Protein AF-A0A3P9QFM9-F1 (afdb_monomer)

Organism: Poecilia reticulata (NCBI:txid8081)

InterPro domains:
  IPR010515 Collagenase NC10/endostatin [PF06482] (41-181)
  IPR016186 C-type lectin-like/link domain superfamily [G3DSA:3.10.100.10] (43-182)
  IPR016187 C-type lectin fold [SSF56436] (40-181)
  IPR045463 Collagen type XV/XVIII, trimerization domain [PF20010] (1-37)

Mean predicted aligned error: 5.93 Å

Secondary structure (DSSP, 8-state):
-HHHHHHHTTSPTT-EEEEGGGTEEEEEETTEEEEE----EE--B-SS---S-SSHHHHHHHHHHHHHHHTT--S----SS--SS--GGGSS-GGGTTTS-EE-TTS-EEESSGGGGGTTPPPPTT---BBTT--BTTT-TT-SS-EEE--B-TTS-B-TTSBHHHHT---TTS-B-EEES--

Radius of gyration: 19.52 Å; Cα contacts (8 Å, |Δi|>4): 332; chains: 1; bounding box: 49×31×55 Å

Foldseek 3Di:
DVVQQVVLQPPDAQDWDADPVVRWIWGAHPPTIDTDDAAAAEDADQPADDFLACQFQVSQQVSQVVLCVVLPHDDRGGDCAAFPPGFSLPPDPPVQFQCHFYAAPVRHGQGRGSQCQLVPHGGDPPDFHHHSVGDGLVPDVSNVAQKDFYCADSNRGHDCQARQNNSNHRDPVGHHDMDGRDD

Structure (mmCIF, N/CA/C/O backbone):
data_AF-A0A3P9QFM9-F1
#
_entry.id   AF-A0A3P9QFM9-F1
#
loop_
_atom_site.group_PDB
_atom_site.id
_atom_site.type_symbol
_atom_site.label_atom_id
_atom_site.label_alt_id
_atom_site.label_comp_id
_atom_site.label_asym_id
_atom_site.label_entity_id
_atom_site.label_seq_id
_atom_site.pdbx_PDB_ins_code
_atom_site.Cartn_x
_atom_site.Cartn_y
_atom_site.Cartn_z
_atom_site.occupancy
_atom_site.B_iso_or_equiv
_at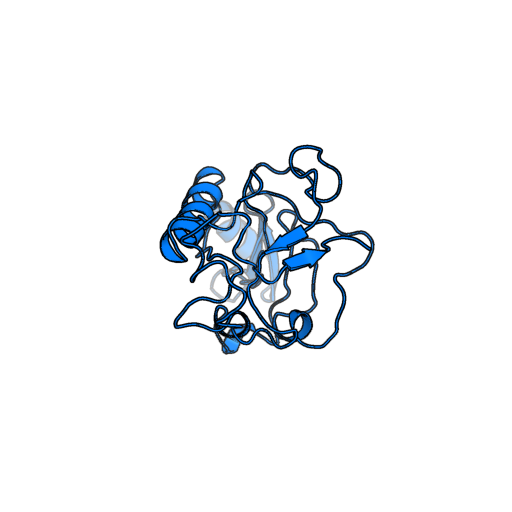om_site.auth_seq_id
_atom_site.auth_comp_id
_atom_site.auth_asym_id
_atom_site.auth_atom_id
_atom_site.pdbx_PDB_model_num
ATOM 1 N N . TYR A 1 1 ? -23.047 10.979 15.931 1.00 68.06 1 TYR A N 1
ATOM 2 C CA . TYR A 1 1 ? -22.342 11.077 17.225 1.00 68.06 1 TYR A CA 1
ATOM 3 C C . TYR A 1 1 ? -23.311 11.314 18.379 1.00 68.06 1 TYR A C 1
ATOM 5 O O . TYR A 1 1 ? -23.381 10.459 19.249 1.00 68.06 1 TYR A O 1
ATOM 13 N N . ASP A 1 2 ? -24.110 12.387 18.385 1.00 74.94 2 ASP A N 1
ATOM 14 C CA . ASP A 1 2 ? -24.962 12.736 19.543 1.00 74.94 2 ASP A CA 1
ATOM 15 C C . ASP A 1 2 ? -25.999 11.665 19.918 1.00 74.94 2 ASP A C 1
ATOM 17 O O . ASP A 1 2 ? -26.170 11.342 21.093 1.00 74.94 2 ASP A O 1
ATOM 21 N N . THR A 1 3 ? -26.626 11.033 18.924 1.00 78.44 3 THR A N 1
ATOM 22 C CA . THR A 1 3 ? -27.549 9.899 19.113 1.00 78.44 3 THR A CA 1
ATOM 23 C C . THR A 1 3 ? -26.860 8.673 19.720 1.00 78.44 3 THR A C 1
ATOM 25 O O . THR A 1 3 ? -27.375 8.069 20.666 1.00 78.44 3 THR A O 1
ATOM 28 N N . MET A 1 4 ? -25.663 8.330 19.237 1.00 79.75 4 MET A N 1
ATOM 29 C CA . MET A 1 4 ? -24.839 7.258 19.802 1.00 79.75 4 MET A CA 1
ATOM 30 C C . MET A 1 4 ? -24.387 7.605 21.226 1.00 79.75 4 MET A C 1
ATOM 32 O O . MET A 1 4 ? -24.527 6.773 22.115 1.00 79.75 4 MET A O 1
ATOM 36 N N . ALA A 1 5 ? -23.914 8.827 21.484 1.00 73.62 5 ALA A N 1
ATOM 37 C CA . ALA A 1 5 ? -23.434 9.245 22.800 1.00 73.62 5 ALA A CA 1
ATOM 38 C C . ALA A 1 5 ? -24.563 9.229 23.844 1.00 73.62 5 ALA A C 1
ATOM 40 O O . ALA A 1 5 ? -24.360 8.770 24.969 1.00 73.62 5 ALA A O 1
ATOM 41 N N . ALA A 1 6 ? -25.771 9.656 23.464 1.00 78.00 6 ALA A N 1
ATOM 42 C CA . ALA A 1 6 ? -26.958 9.576 24.312 1.00 78.00 6 ALA A CA 1
ATOM 43 C C . ALA A 1 6 ? -27.360 8.123 24.623 1.00 78.00 6 ALA A C 1
ATOM 45 O O . ALA A 1 6 ? -27.713 7.808 25.761 1.00 78.00 6 ALA A O 1
ATOM 46 N N . THR A 1 7 ? -27.262 7.227 23.638 1.00 80.38 7 THR A N 1
ATOM 47 C CA . THR A 1 7 ? -27.582 5.799 23.805 1.00 80.38 7 THR A CA 1
ATOM 48 C C . THR A 1 7 ? -26.523 5.080 24.644 1.00 80.38 7 THR A C 1
ATOM 50 O O . THR A 1 7 ? -26.857 4.328 25.559 1.00 80.38 7 THR A O 1
ATOM 53 N N . ALA A 1 8 ? -25.243 5.372 24.409 1.00 81.06 8 ALA A N 1
ATOM 54 C CA . ALA A 1 8 ? -24.110 4.795 25.125 1.00 81.06 8 ALA A CA 1
ATOM 55 C C . ALA A 1 8 ? -24.084 5.184 26.610 1.00 81.06 8 ALA A C 1
ATOM 57 O O . ALA A 1 8 ? -23.646 4.392 27.439 1.00 81.06 8 ALA A O 1
ATOM 58 N N . ARG A 1 9 ? -24.607 6.363 26.987 1.00 81.31 9 ARG A N 1
ATOM 59 C CA . ARG A 1 9 ? -24.736 6.769 28.402 1.00 81.31 9 ARG A CA 1
ATOM 60 C C . ARG A 1 9 ? -25.570 5.800 29.239 1.00 81.31 9 ARG A C 1
ATOM 62 O O . ARG A 1 9 ? -25.320 5.704 30.438 1.00 81.31 9 ARG A O 1
ATOM 69 N N . ARG A 1 10 ? -26.519 5.091 28.613 1.00 86.62 10 ARG A N 1
ATOM 70 C CA . ARG A 1 10 ? -27.366 4.073 29.257 1.00 86.62 10 ARG A CA 1
ATOM 71 C C . ARG A 1 10 ? -26.648 2.738 29.462 1.00 86.62 10 ARG A C 1
ATOM 73 O O . ARG A 1 10 ? -27.165 1.891 30.178 1.00 86.62 10 ARG A O 1
ATOM 80 N N . GLN A 1 11 ? -25.487 2.553 28.837 1.00 90.75 11 GLN A N 1
ATOM 81 C CA . GLN A 1 11 ? -24.670 1.358 28.998 1.00 90.75 11 GLN A CA 1
ATOM 82 C C . GLN A 1 11 ? -23.735 1.504 30.210 1.00 90.75 11 GLN A C 1
ATOM 84 O O . GLN A 1 11 ? -23.281 2.623 30.494 1.00 90.75 11 GLN A O 1
ATOM 89 N N . PRO A 1 12 ? -23.419 0.398 30.911 1.00 93.62 12 PRO A N 1
ATOM 90 C CA . PRO A 1 12 ? -22.407 0.384 31.963 1.00 93.62 12 PRO A CA 1
ATOM 91 C C . PRO A 1 12 ? -21.048 0.903 31.475 1.00 93.62 12 PRO A C 1
ATOM 93 O O . PRO A 1 12 ? -20.679 0.719 30.311 1.00 93.62 12 PRO A O 1
ATOM 96 N N . GLU A 1 13 ? -20.276 1.523 32.369 1.00 94.31 13 GLU A N 1
ATOM 97 C CA . GLU A 1 13 ? -18.868 1.844 32.107 1.00 94.31 13 GLU A CA 1
ATOM 98 C C . GLU A 1 13 ? -18.078 0.581 31.726 1.00 94.31 13 GLU A C 1
ATOM 100 O O . GLU A 1 13 ? -18.300 -0.489 32.285 1.00 94.31 13 GLU A O 1
ATOM 105 N N . GLY A 1 14 ? -17.202 0.695 30.724 1.00 92.31 14 GLY A N 1
ATOM 106 C CA . GLY A 1 14 ? -16.468 -0.422 30.125 1.00 92.31 14 GLY A CA 1
ATOM 107 C C . GLY A 1 14 ? -17.177 -1.104 28.949 1.00 92.31 14 GLY A C 1
ATOM 108 O O . GLY A 1 14 ? -16.548 -1.889 28.245 1.00 92.31 14 GLY A O 1
ATOM 109 N N . SER A 1 15 ? -18.449 -0.788 28.680 1.00 94.50 15 SER A N 1
ATOM 110 C CA . SER A 1 15 ? -19.168 -1.361 27.532 1.00 94.50 15 SER A CA 1
ATOM 111 C C . SER A 1 15 ? -18.546 -0.937 26.201 1.00 94.50 15 SER A C 1
ATOM 113 O O . SER A 1 15 ? -18.219 0.237 26.004 1.00 94.50 15 SER A O 1
ATOM 115 N N . LEU A 1 16 ? -18.442 -1.880 25.265 1.00 92.62 16 LEU A N 1
ATOM 116 C CA . LEU A 1 16 ? -18.067 -1.604 23.881 1.00 92.62 16 LEU A CA 1
ATOM 117 C C . LEU A 1 16 ? -19.306 -1.225 23.065 1.00 92.62 16 LEU A C 1
ATOM 119 O O . LEU A 1 16 ? -20.343 -1.880 23.145 1.00 92.62 16 LEU A O 1
ATOM 123 N N . VAL A 1 17 ? -19.190 -0.159 22.279 1.00 90.56 17 VAL A N 1
ATOM 124 C CA . VAL A 1 17 ? -20.247 0.365 21.411 1.00 90.56 17 VAL A CA 1
ATOM 125 C C . VAL A 1 17 ? -19.696 0.424 19.993 1.00 90.56 17 VAL A C 1
ATOM 127 O O . VAL A 1 17 ? -18.788 1.203 19.718 1.00 90.56 17 VAL A O 1
ATOM 130 N N . TYR A 1 18 ? -20.231 -0.405 19.100 1.00 88.06 18 TYR A N 1
ATOM 131 C CA . TYR A 1 18 ? -19.858 -0.417 17.686 1.00 88.06 18 TYR A CA 1
ATOM 132 C C . TYR A 1 18 ? -20.883 0.362 16.859 1.00 88.06 18 TYR A C 1
ATOM 134 O O . TYR A 1 18 ? -22.086 0.111 16.957 1.00 88.06 18 TYR A O 1
ATOM 142 N N . VAL A 1 19 ? -20.414 1.320 16.061 1.00 86.00 19 VAL A N 1
ATOM 143 C CA . VAL A 1 19 ? -21.244 2.141 15.172 1.00 86.00 19 VAL A CA 1
ATOM 144 C C . VAL A 1 19 ? -21.116 1.599 13.757 1.00 86.00 19 VAL A C 1
ATOM 146 O O . VAL A 1 19 ? -20.142 1.890 13.070 1.00 86.00 19 VAL A O 1
ATOM 149 N N . ILE A 1 20 ? -22.112 0.824 13.323 1.00 78.50 20 ILE A N 1
ATOM 150 C CA . ILE A 1 20 ? -22.091 0.093 12.045 1.00 78.50 20 ILE A CA 1
ATOM 151 C C . ILE A 1 20 ? -21.881 1.041 10.855 1.00 78.50 20 ILE A C 1
ATOM 153 O O . ILE A 1 20 ? -20.984 0.808 10.053 1.00 78.50 20 ILE A O 1
ATOM 157 N N . ASP A 1 21 ? -22.624 2.149 10.788 1.00 78.00 21 ASP A N 1
ATOM 158 C CA . ASP A 1 21 ? -22.576 3.093 9.655 1.00 78.00 21 ASP A CA 1
ATOM 159 C C . ASP A 1 21 ? -21.201 3.748 9.442 1.00 78.00 21 ASP A C 1
ATOM 161 O O . ASP A 1 21 ? -20.894 4.216 8.348 1.00 78.00 21 ASP A O 1
ATOM 165 N N . GLN A 1 22 ? -20.386 3.829 10.497 1.00 74.00 22 GLN A N 1
ATOM 166 C CA . GLN A 1 22 ? -19.057 4.453 10.473 1.00 74.00 22 GLN A CA 1
ATOM 167 C C . GLN A 1 22 ? -17.933 3.437 10.672 1.00 74.00 22 GLN A C 1
ATOM 169 O O . GLN A 1 22 ? -16.764 3.804 10.611 1.00 74.00 22 GLN A O 1
ATOM 174 N N . THR A 1 23 ? -18.272 2.171 10.925 1.00 78.56 23 THR A N 1
ATOM 175 C CA . THR A 1 23 ? -17.341 1.101 11.311 1.00 78.56 23 THR A CA 1
ATOM 176 C C . THR A 1 23 ? -16.442 1.446 12.508 1.00 78.56 23 THR A C 1
ATOM 178 O O . THR A 1 23 ? -15.371 0.873 12.681 1.00 78.56 23 THR A O 1
ATOM 181 N N . ASP A 1 24 ? -16.892 2.359 13.373 1.00 86.06 24 ASP A N 1
ATOM 182 C CA . ASP A 1 24 ? -16.118 2.862 14.507 1.00 86.06 24 ASP A CA 1
ATOM 183 C C . ASP A 1 24 ? -16.462 2.119 15.803 1.00 86.06 24 ASP A C 1
ATOM 185 O O . ASP A 1 24 ? -17.631 1.923 16.153 1.00 86.06 24 ASP A O 1
ATOM 189 N N . LEU A 1 25 ? -15.429 1.745 16.559 1.00 90.25 25 LEU A N 1
ATOM 190 C CA . LEU A 1 25 ? -15.561 1.161 17.890 1.00 90.25 25 LEU A CA 1
ATOM 191 C C . LEU A 1 25 ? -15.350 2.234 18.958 1.00 90.25 25 LEU A C 1
ATOM 193 O O . LEU A 1 25 ? -14.400 3.011 18.904 1.00 90.25 25 LEU A O 1
ATOM 197 N N . TYR A 1 26 ? -16.201 2.239 19.977 1.00 91.38 26 TYR A N 1
ATOM 198 C CA . TYR A 1 26 ? -16.095 3.112 21.137 1.00 91.38 26 TYR A CA 1
ATOM 199 C C . TYR A 1 26 ? -16.126 2.301 22.429 1.00 91.38 26 TYR A C 1
ATOM 201 O O . TYR A 1 26 ? -16.777 1.262 22.514 1.00 91.38 26 TYR A O 1
ATOM 209 N N . VAL A 1 27 ? -15.473 2.816 23.466 1.00 93.94 27 VAL A N 1
ATOM 210 C CA . VAL A 1 27 ? -15.613 2.345 24.844 1.00 93.94 27 VAL A CA 1
ATOM 211 C C . VAL A 1 27 ? -16.384 3.378 25.659 1.00 93.94 27 VAL A C 1
ATOM 213 O O . VAL A 1 27 ? -16.096 4.579 25.618 1.00 93.94 27 VAL A O 1
ATOM 216 N N . ARG A 1 28 ? -17.388 2.918 26.402 1.00 93.81 28 ARG A N 1
ATOM 217 C CA . ARG A 1 28 ? -18.138 3.718 27.371 1.00 93.81 28 ARG A CA 1
ATOM 218 C C . ARG A 1 28 ? -17.246 3.999 28.581 1.00 93.81 28 ARG A C 1
ATOM 220 O O . ARG 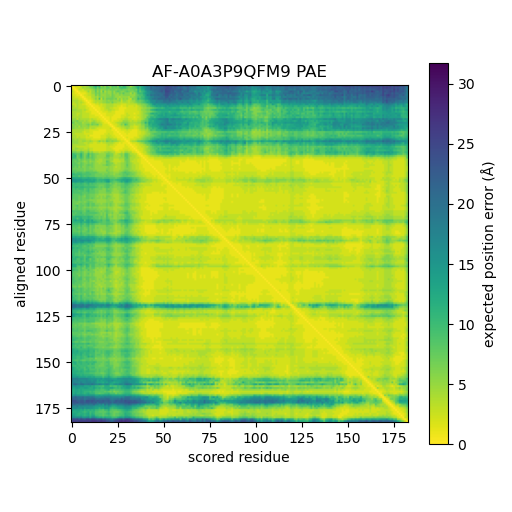A 1 28 ? -16.833 3.079 29.274 1.00 93.81 28 ARG A O 1
ATOM 227 N N . VAL A 1 29 ? -16.968 5.273 28.843 1.00 93.00 29 VAL A N 1
ATOM 228 C CA . VAL A 1 29 ? -16.172 5.764 29.991 1.00 93.00 29 VAL A CA 1
ATOM 229 C C . VAL A 1 29 ? -17.034 6.669 30.851 1.00 93.00 29 VAL A C 1
ATOM 231 O O . VAL A 1 29 ? -17.939 7.260 30.282 1.00 93.00 29 VAL A O 1
ATOM 234 N N . ARG A 1 30 ? -16.765 6.852 32.148 1.00 89.94 30 ARG A N 1
ATOM 235 C CA . ARG A 1 30 ? -17.594 7.630 33.101 1.00 89.94 30 ARG A CA 1
ATOM 236 C C . ARG A 1 30 ? -18.388 8.815 32.518 1.00 89.94 30 ARG A C 1
ATOM 238 O O . ARG A 1 30 ? -19.616 8.831 32.633 1.00 89.94 30 ARG A O 1
ATOM 245 N N . ASP A 1 31 ? -17.733 9.719 31.789 1.00 87.62 31 ASP A N 1
ATOM 246 C CA . ASP A 1 31 ? -18.334 10.970 31.291 1.00 87.62 31 ASP A CA 1
ATOM 247 C C . ASP A 1 31 ? -18.730 10.961 29.799 1.00 87.62 31 ASP A C 1
ATOM 249 O O . ASP A 1 31 ? -19.058 11.998 29.221 1.00 87.62 31 ASP A O 1
ATOM 253 N N . GLY A 1 32 ? -18.742 9.795 29.148 1.00 90.19 32 GLY A N 1
ATOM 254 C CA . GLY A 1 32 ? -19.186 9.674 27.760 1.00 90.19 32 GLY A CA 1
ATOM 255 C C . GLY A 1 32 ? -18.650 8.434 27.063 1.00 90.19 32 GLY A C 1
ATOM 256 O O . GLY A 1 32 ? -18.743 7.323 27.577 1.00 90.19 32 GLY A O 1
ATOM 257 N N . VAL A 1 33 ? -18.100 8.620 25.870 1.00 91.56 33 VAL A N 1
ATOM 258 C CA . VAL A 1 33 ? -17.464 7.552 25.099 1.00 91.56 33 VAL A CA 1
ATOM 259 C C . VAL A 1 33 ? -16.095 8.001 24.609 1.00 91.56 33 VAL A C 1
ATOM 261 O O . VAL A 1 33 ? -15.868 9.190 24.387 1.00 91.56 33 VAL A O 1
ATOM 264 N N . ARG A 1 34 ? -15.180 7.051 24.429 1.00 91.69 34 ARG A N 1
ATOM 265 C CA . ARG A 1 34 ? -13.896 7.267 23.755 1.00 91.69 34 ARG A CA 1
ATOM 266 C C . ARG A 1 34 ? -13.797 6.332 22.567 1.00 91.69 34 ARG A C 1
ATOM 268 O O . ARG A 1 34 ? -14.101 5.153 22.706 1.00 91.69 34 ARG A O 1
ATOM 275 N N . GLN A 1 35 ? -13.385 6.852 21.418 1.00 90.19 35 GLN A N 1
ATOM 276 C CA . GLN A 1 35 ? -13.151 6.023 20.241 1.00 90.19 35 GLN A CA 1
ATOM 277 C C . GLN A 1 35 ? -11.945 5.117 20.494 1.00 90.19 35 GLN A C 1
ATOM 279 O O . GLN A 1 35 ? -10.896 5.573 20.956 1.00 90.19 35 GLN A O 1
ATOM 284 N N . VAL A 1 36 ? -12.108 3.835 20.202 1.00 89.69 36 VAL A N 1
ATOM 285 C CA . VAL A 1 36 ? -11.038 2.846 20.193 1.00 89.69 36 VAL A CA 1
ATOM 286 C C . VAL A 1 36 ? -10.399 2.909 18.811 1.00 89.69 36 VAL A C 1
ATOM 288 O O . VAL A 1 36 ? -10.982 2.462 17.828 1.00 89.69 36 VAL A O 1
ATOM 291 N N . GLN A 1 37 ? -9.209 3.502 18.725 1.00 82.44 37 GLN A N 1
ATOM 292 C CA . GLN A 1 37 ? -8.452 3.518 17.476 1.00 82.44 37 GLN A CA 1
ATOM 293 C C . GLN A 1 37 ? -7.811 2.154 17.237 1.00 82.44 37 GLN A C 1
ATOM 295 O O . GLN A 1 37 ? -6.874 1.768 17.938 1.00 82.44 37 GLN A O 1
ATOM 300 N N . VAL A 1 38 ? -8.285 1.457 16.209 1.00 83.19 38 VAL A N 1
ATOM 301 C CA . VAL A 1 38 ? -7.587 0.307 15.639 1.00 83.19 38 VAL A CA 1
ATOM 302 C C . VAL A 1 38 ? -6.649 0.837 14.563 1.00 83.19 38 VAL A C 1
ATOM 304 O O . VAL A 1 38 ? -7.079 1.499 13.621 1.00 83.19 38 VAL A O 1
ATOM 307 N N . LYS A 1 39 ? -5.348 0.603 14.730 1.00 90.00 39 LYS A N 1
ATOM 308 C CA . LYS A 1 39 ? -4.357 0.951 13.711 1.00 90.00 39 LYS A CA 1
ATOM 309 C C . LYS A 1 39 ? -4.223 -0.215 12.748 1.00 90.00 39 LYS A C 1
ATOM 311 O O . LYS A 1 39 ? -3.998 -1.336 13.192 1.00 90.00 39 LYS A O 1
ATOM 316 N N . LEU A 1 40 ? -4.300 0.083 11.459 1.00 94.25 40 LEU A N 1
ATOM 317 C CA . LEU A 1 40 ? -4.024 -0.831 10.357 1.00 94.25 40 LEU A CA 1
ATOM 318 C C . LEU A 1 40 ? -3.103 -0.109 9.368 1.00 94.25 40 LEU A C 1
ATOM 320 O O . LEU A 1 40 ? -3.123 1.123 9.287 1.00 94.25 40 LEU A O 1
ATOM 324 N N . LEU A 1 41 ? -2.290 -0.863 8.634 1.00 97.44 41 LEU A N 1
ATOM 325 C CA . LEU A 1 41 ? -1.546 -0.354 7.485 1.00 97.44 41 LEU A CA 1
ATOM 326 C C . LEU A 1 41 ? -2.076 -1.038 6.230 1.00 97.44 41 LEU A C 1
ATOM 328 O O . LEU A 1 41 ? -1.902 -2.240 6.052 1.00 97.44 41 LEU A O 1
ATOM 332 N N . HIS A 1 42 ? -2.717 -0.268 5.360 1.00 98.00 42 HIS A N 1
ATOM 333 C CA . HIS A 1 42 ? -3.257 -0.783 4.109 1.00 98.00 42 HIS A CA 1
ATOM 334 C C . HIS A 1 42 ? -2.167 -0.880 3.037 1.00 98.00 42 HIS A C 1
ATOM 336 O O . HIS A 1 42 ? -1.511 0.112 2.718 1.00 98.00 42 HIS A O 1
ATOM 342 N N . LEU A 1 43 ? -2.006 -2.067 2.452 1.00 97.94 43 LEU A N 1
ATOM 343 C CA . LEU A 1 43 ? -1.221 -2.309 1.245 1.00 97.94 43 LEU A CA 1
ATOM 344 C C . LEU A 1 43 ? -2.188 -2.539 0.078 1.00 97.94 43 LEU A C 1
ATOM 346 O O . LEU A 1 43 ? -2.901 -3.540 0.025 1.00 97.94 43 LEU A O 1
ATOM 350 N N . ILE A 1 44 ? -2.235 -1.572 -0.836 1.00 98.44 44 ILE A N 1
ATOM 351 C CA . ILE A 1 44 ? -3.221 -1.486 -1.921 1.00 98.44 44 ILE A CA 1
ATOM 352 C C . ILE A 1 44 ? -2.479 -1.180 -3.220 1.00 98.44 44 ILE A C 1
ATOM 354 O O . ILE A 1 44 ? -1.543 -0.376 -3.235 1.00 98.44 44 ILE A O 1
ATOM 358 N N . ALA A 1 45 ? -2.881 -1.824 -4.314 1.00 98.56 45 ALA A N 1
ATOM 359 C CA . ALA A 1 45 ? -2.284 -1.588 -5.621 1.00 98.56 45 ALA A CA 1
ATOM 360 C C . ALA A 1 45 ? -2.830 -0.313 -6.289 1.00 98.56 45 ALA A C 1
ATOM 362 O O . ALA A 1 45 ? -3.976 0.089 -6.093 1.00 98.56 45 ALA A O 1
ATOM 363 N N . LEU A 1 46 ? -2.019 0.306 -7.148 1.00 98.69 46 LEU A N 1
ATOM 364 C CA . LEU A 1 46 ? -2.525 1.295 -8.104 1.00 98.69 46 LEU A CA 1
ATOM 365 C C . LEU A 1 46 ? -3.460 0.613 -9.106 1.00 98.69 46 LEU A C 1
ATOM 367 O O . LEU A 1 46 ? -3.207 -0.532 -9.441 1.00 98.69 46 LEU A O 1
ATOM 371 N N . ASN A 1 47 ? -4.445 1.328 -9.654 1.00 98.62 47 ASN A N 1
ATOM 372 C CA . ASN A 1 47 ? -5.496 0.829 -10.565 1.00 98.62 47 ASN A CA 1
ATOM 373 C C . ASN A 1 47 ? -5.017 0.373 -11.956 1.00 98.62 47 ASN A C 1
ATOM 375 O O . ASN A 1 47 ? -5.817 -0.038 -12.796 1.00 98.62 47 ASN A O 1
ATOM 379 N N . SER A 1 48 ? -3.723 0.480 -12.258 1.00 97.81 48 SER A N 1
ATOM 380 C CA . SER A 1 48 ? -3.137 -0.019 -13.506 1.00 97.81 48 SER A CA 1
ATOM 381 C C . SER A 1 48 ? -1.654 -0.337 -13.308 1.00 97.81 48 SER A C 1
ATOM 383 O O . SER A 1 48 ? -0.989 0.361 -12.528 1.00 97.81 48 SER A O 1
ATOM 385 N N . PRO A 1 49 ? -1.100 -1.334 -14.025 1.00 96.38 49 PRO A N 1
ATOM 386 C CA . PRO A 1 49 ? 0.320 -1.656 -13.952 1.00 96.38 49 PRO A CA 1
ATOM 387 C C . PRO A 1 49 ? 1.183 -0.465 -14.381 1.00 96.38 49 PRO A C 1
ATOM 389 O O . PRO A 1 49 ? 0.842 0.276 -15.306 1.00 96.38 49 PRO A O 1
ATOM 392 N N . GLN A 1 50 ? 2.322 -0.294 -13.713 1.00 95.06 50 GLN A N 1
ATOM 393 C CA . GLN A 1 50 ? 3.278 0.770 -14.008 1.00 95.06 50 GLN A CA 1
ATOM 394 C C . GLN A 1 50 ? 4.563 0.197 -14.606 1.00 95.06 50 GLN A C 1
ATOM 396 O O . GLN A 1 50 ? 5.066 -0.849 -14.191 1.00 95.06 50 GLN A O 1
ATOM 401 N N . LYS A 1 51 ? 5.121 0.921 -15.578 1.00 92.38 51 LYS A N 1
ATOM 402 C CA . LYS A 1 51 ? 6.510 0.728 -16.019 1.00 92.38 51 LYS A CA 1
ATOM 403 C C . LYS A 1 51 ? 7.457 1.413 -15.028 1.00 92.38 51 LYS A C 1
ATOM 405 O O . LYS A 1 51 ? 7.013 2.196 -14.198 1.00 92.38 51 LYS A O 1
ATOM 410 N N . GLY A 1 52 ? 8.766 1.211 -15.183 1.00 89.69 52 GLY A N 1
ATOM 411 C CA . GLY A 1 52 ? 9.772 1.878 -14.345 1.00 89.69 52 GLY A CA 1
ATOM 412 C C . GLY A 1 52 ? 9.712 3.414 -14.366 1.00 89.69 52 GLY A C 1
ATOM 413 O O . GLY A 1 52 ? 10.047 4.046 -13.374 1.00 89.69 52 GLY A O 1
ATOM 414 N N . GLY A 1 53 ? 9.232 4.028 -15.455 1.00 93.31 53 GLY A N 1
ATOM 415 C CA . GLY A 1 53 ? 9.182 5.484 -15.646 1.00 93.31 53 GLY A CA 1
ATOM 416 C C . GLY A 1 53 ? 8.014 6.183 -14.944 1.00 93.31 53 GLY A C 1
ATOM 417 O O . GLY A 1 53 ? 7.205 6.838 -15.597 1.00 93.31 53 GLY A O 1
ATOM 418 N N . MET A 1 54 ? 7.936 6.086 -13.619 1.00 95.44 54 MET A N 1
ATOM 419 C CA . MET A 1 54 ? 6.865 6.659 -12.787 1.00 95.44 54 MET A CA 1
ATOM 420 C C . MET A 1 54 ? 7.062 8.151 -12.462 1.00 95.44 54 MET A C 1
ATOM 422 O O . MET A 1 54 ? 6.490 8.658 -11.503 1.00 95.44 54 MET A O 1
ATOM 426 N N . ARG A 1 55 ? 7.866 8.880 -13.254 1.00 95.75 55 ARG A N 1
ATOM 427 C CA . ARG A 1 55 ? 8.297 10.272 -12.981 1.00 95.75 55 ARG A CA 1
ATOM 428 C C . ARG A 1 55 ? 9.036 10.413 -11.640 1.00 95.75 55 ARG A C 1
ATOM 430 O O . ARG A 1 55 ? 8.962 11.446 -10.974 1.00 95.75 55 ARG A O 1
ATOM 437 N N . GLY A 1 56 ? 9.790 9.380 -11.272 1.00 95.31 56 GLY A N 1
ATOM 438 C CA . GLY A 1 56 ? 10.489 9.273 -9.997 1.00 95.31 56 GLY A CA 1
ATOM 439 C C . GLY A 1 56 ? 9.565 8.936 -8.825 1.00 95.31 56 GLY A C 1
ATOM 440 O O . GLY A 1 56 ? 8.349 8.842 -8.978 1.00 95.31 56 GLY A O 1
ATOM 441 N N . ILE A 1 57 ? 10.147 8.798 -7.628 1.00 96.19 57 ILE A N 1
ATOM 442 C CA . ILE A 1 57 ? 9.385 8.436 -6.419 1.00 96.19 57 ILE A CA 1
ATOM 443 C C . ILE A 1 57 ? 8.234 9.409 -6.125 1.00 96.19 57 ILE A C 1
ATOM 445 O O . ILE A 1 57 ? 7.149 8.975 -5.765 1.00 96.19 57 ILE A O 1
ATOM 449 N N . SER A 1 58 ? 8.415 10.710 -6.375 1.00 96.94 58 SER A N 1
ATOM 450 C CA . SER A 1 58 ? 7.360 11.711 -6.173 1.00 96.94 58 SER A CA 1
ATOM 451 C C . SER A 1 58 ? 6.162 11.515 -7.106 1.00 96.94 58 SER A C 1
ATOM 453 O O . SER A 1 58 ? 5.034 11.802 -6.715 1.00 96.94 58 SER A O 1
ATOM 455 N N . GLY A 1 59 ? 6.385 11.032 -8.332 1.00 97.88 59 GLY A N 1
ATOM 456 C CA . GLY A 1 59 ? 5.297 10.705 -9.250 1.00 97.88 59 GLY A CA 1
ATOM 457 C C . GLY A 1 59 ? 4.551 9.442 -8.822 1.00 97.88 59 GLY A C 1
ATOM 458 O O . GLY A 1 59 ? 3.322 9.432 -8.847 1.00 97.88 59 GLY A O 1
ATOM 459 N N . ALA A 1 60 ? 5.274 8.424 -8.347 1.00 97.75 60 ALA A N 1
ATOM 460 C CA . ALA A 1 60 ? 4.673 7.222 -7.772 1.00 97.75 60 ALA A CA 1
ATOM 461 C C . ALA A 1 60 ? 3.847 7.538 -6.506 1.00 97.75 60 ALA A C 1
ATOM 463 O O . ALA A 1 60 ? 2.688 7.136 -6.419 1.00 97.75 60 ALA A O 1
ATOM 464 N N . ASP A 1 61 ? 4.392 8.333 -5.578 1.00 98.12 61 ASP A N 1
ATOM 465 C CA . ASP A 1 61 ? 3.685 8.799 -4.375 1.00 98.12 61 ASP A CA 1
ATOM 466 C C . ASP A 1 61 ? 2.417 9.591 -4.736 1.00 98.12 61 ASP A C 1
ATOM 468 O O . ASP A 1 61 ? 1.365 9.406 -4.124 1.00 98.12 61 ASP A O 1
ATOM 472 N N . PHE A 1 62 ? 2.478 10.439 -5.769 1.00 98.12 62 PHE A N 1
ATOM 473 C CA . PHE A 1 62 ? 1.313 11.190 -6.241 1.00 98.12 62 PHE A CA 1
ATOM 474 C C . PHE A 1 62 ? 0.208 10.282 -6.806 1.00 98.12 62 PHE A C 1
ATOM 476 O O . PHE A 1 62 ? -0.977 10.539 -6.575 1.00 98.12 62 PHE A O 1
ATOM 483 N N . LEU A 1 63 ? 0.563 9.205 -7.517 1.00 98.44 63 LEU A N 1
ATOM 484 C CA . LEU A 1 63 ? -0.412 8.210 -7.977 1.00 98.44 63 LEU A CA 1
ATOM 485 C C . LEU A 1 63 ? -1.108 7.530 -6.790 1.00 98.44 63 LEU A C 1
ATOM 487 O O . LEU A 1 63 ? -2.333 7.428 -6.790 1.00 98.44 63 LEU A O 1
ATOM 491 N N . CYS A 1 64 ? -0.355 7.136 -5.757 1.00 98.44 64 CYS A N 1
ATOM 492 C CA . CYS A 1 64 ? -0.918 6.549 -4.539 1.00 98.44 64 CYS A CA 1
ATOM 493 C C . CYS A 1 64 ? -1.866 7.522 -3.825 1.00 98.44 64 CYS A C 1
ATOM 495 O O . CYS A 1 64 ? -2.994 7.159 -3.499 1.00 98.44 64 CYS A O 1
ATOM 497 N N . PHE A 1 65 ? -1.431 8.769 -3.628 1.00 98.19 65 PHE A N 1
ATOM 498 C CA . PHE A 1 65 ? -2.235 9.812 -2.992 1.00 98.19 65 PHE A CA 1
ATOM 499 C C . PHE A 1 65 ? -3.542 10.079 -3.752 1.00 98.19 65 PHE A C 1
ATOM 501 O O . PHE A 1 65 ? -4.621 10.056 -3.161 1.00 98.19 65 PHE A O 1
ATOM 508 N N . SER A 1 66 ? -3.452 10.311 -5.064 1.00 98.25 66 SER A N 1
ATOM 509 C CA . SER A 1 66 ? -4.611 10.674 -5.887 1.00 98.25 66 SER A CA 1
ATOM 510 C C . SER A 1 66 ? -5.660 9.561 -5.957 1.00 98.25 66 SER A C 1
ATOM 512 O O . SER A 1 66 ? -6.852 9.846 -5.852 1.00 98.25 66 SER A O 1
ATOM 514 N N . GLN A 1 67 ? -5.243 8.297 -6.082 1.00 98.69 67 GLN A N 1
ATOM 515 C CA . GLN A 1 67 ? -6.175 7.165 -6.148 1.00 98.69 67 GLN A CA 1
ATOM 516 C C . GLN A 1 67 ? -6.812 6.847 -4.793 1.00 98.69 67 GLN A C 1
ATOM 518 O O . GLN A 1 67 ? -8.019 6.615 -4.739 1.00 98.69 67 GLN A O 1
ATOM 523 N N . ALA A 1 68 ? -6.051 6.933 -3.697 1.00 98.38 68 ALA A N 1
ATOM 524 C CA . ALA A 1 68 ? -6.604 6.820 -2.349 1.00 98.38 68 ALA A CA 1
ATOM 525 C C . ALA A 1 68 ? -7.660 7.905 -2.078 1.00 98.38 68 ALA A C 1
ATOM 527 O O . ALA A 1 68 ? -8.749 7.617 -1.578 1.00 98.38 68 ALA A O 1
ATOM 528 N N . GLN A 1 69 ? -7.366 9.154 -2.459 1.00 97.56 69 GLN A N 1
ATOM 529 C CA . GLN A 1 69 ? -8.289 10.274 -2.289 1.00 97.56 69 GLN A CA 1
ATOM 530 C C . GLN A 1 69 ? -9.572 10.095 -3.114 1.00 97.56 69 GLN A C 1
ATOM 532 O O . GLN A 1 69 ? -10.654 10.419 -2.625 1.00 97.56 69 GLN A O 1
ATOM 537 N N . ALA A 1 70 ? -9.470 9.560 -4.335 1.00 98.00 70 ALA A N 1
ATOM 538 C CA . ALA A 1 70 ? -10.614 9.347 -5.223 1.00 98.00 70 ALA A CA 1
ATOM 539 C C . ALA A 1 70 ? -11.669 8.391 -4.642 1.00 98.00 70 ALA A C 1
ATOM 541 O O . ALA A 1 70 ? -12.849 8.529 -4.956 1.00 98.00 70 ALA A O 1
ATOM 542 N N . ILE A 1 71 ? -11.260 7.465 -3.770 1.00 96.94 71 ILE A N 1
ATOM 543 C CA . ILE A 1 71 ? -12.166 6.540 -3.074 1.00 96.94 71 ILE A CA 1
ATOM 544 C C . ILE A 1 71 ? -12.434 6.942 -1.614 1.00 96.94 71 ILE A C 1
ATOM 546 O O . ILE A 1 71 ? -13.014 6.178 -0.848 1.00 96.94 71 ILE A O 1
ATOM 550 N N . GLY A 1 72 ? -12.008 8.143 -1.209 1.00 95.69 72 GLY A N 1
ATOM 551 C CA . GLY A 1 72 ? -12.256 8.681 0.128 1.00 95.69 72 GLY A CA 1
ATOM 552 C C . GLY A 1 72 ? -11.440 8.030 1.248 1.00 95.69 72 GLY A C 1
ATOM 553 O O . GLY A 1 72 ? -11.781 8.210 2.421 1.00 95.69 72 GLY A O 1
ATOM 554 N N . MET A 1 73 ? -10.366 7.300 0.927 1.00 94.19 73 MET A N 1
ATOM 555 C CA . MET A 1 73 ? -9.487 6.748 1.955 1.00 94.19 73 MET A CA 1
ATOM 556 C C . MET A 1 73 ? -8.782 7.863 2.725 1.00 94.19 73 MET A C 1
ATOM 558 O O . MET A 1 73 ? -8.290 8.844 2.165 1.00 94.19 73 MET A O 1
ATOM 562 N N . LYS A 1 74 ? -8.725 7.688 4.044 1.00 89.38 74 LYS A N 1
ATOM 563 C CA . LYS A 1 74 ? -8.061 8.609 4.966 1.00 89.38 74 LYS A CA 1
ATOM 564 C C . LYS A 1 74 ? -6.656 8.096 5.275 1.00 89.38 74 LYS A C 1
ATOM 566 O O . LYS A 1 74 ? -6.443 6.893 5.371 1.00 89.38 74 LYS A O 1
ATOM 571 N N . GLY A 1 75 ? -5.719 9.014 5.493 1.00 89.12 75 GLY A N 1
ATOM 572 C CA . GLY A 1 75 ? -4.327 8.697 5.818 1.00 89.12 75 GLY A CA 1
ATOM 573 C C . GLY A 1 75 ? -3.353 9.099 4.713 1.00 89.12 75 GLY A C 1
ATOM 574 O O . GLY A 1 75 ? -3.723 9.772 3.752 1.00 89.12 75 GLY A O 1
ATOM 575 N N . THR A 1 76 ? -2.093 8.704 4.878 1.00 94.56 76 THR A N 1
ATOM 576 C CA . THR A 1 76 ? -1.010 9.029 3.944 1.00 94.56 76 THR A CA 1
ATOM 577 C C . THR A 1 76 ? -0.601 7.773 3.193 1.00 94.56 76 THR A C 1
ATOM 579 O O . THR A 1 76 ? -0.018 6.866 3.784 1.00 94.56 76 THR A O 1
ATOM 582 N N . PHE A 1 77 ? -0.870 7.740 1.890 1.00 97.81 77 PHE A N 1
ATOM 583 C CA . PHE A 1 77 ? -0.433 6.663 1.008 1.00 97.81 77 PHE A CA 1
ATOM 584 C C . PHE A 1 77 ? 0.863 7.058 0.304 1.00 97.81 77 PHE A C 1
ATOM 586 O O . PHE A 1 77 ? 0.957 8.141 -0.273 1.00 97.81 77 PHE A O 1
ATOM 593 N N . ARG A 1 78 ? 1.858 6.173 0.373 1.00 97.69 78 ARG A N 1
ATOM 594 C CA . ARG A 1 78 ? 3.164 6.305 -0.283 1.00 97.69 78 ARG A CA 1
ATOM 595 C C . ARG A 1 78 ? 3.431 5.063 -1.122 1.00 97.69 78 ARG A C 1
ATOM 597 O O . ARG A 1 78 ? 2.910 3.990 -0.815 1.00 97.69 78 ARG A O 1
ATOM 604 N N . ALA A 1 79 ? 4.240 5.204 -2.161 1.00 98.12 79 ALA A N 1
ATOM 605 C CA . ALA A 1 79 ? 4.628 4.100 -3.016 1.00 98.12 79 ALA A CA 1
ATOM 606 C C . ALA A 1 79 ? 5.459 3.073 -2.234 1.00 98.12 79 ALA A C 1
ATOM 608 O O . ALA A 1 79 ? 6.386 3.423 -1.504 1.00 98.12 79 ALA A O 1
ATOM 609 N N . PHE A 1 80 ? 5.155 1.788 -2.424 1.00 97.81 80 PHE A N 1
ATOM 610 C CA . PHE A 1 80 ? 5.918 0.675 -1.858 1.00 97.81 80 PHE A CA 1
ATOM 611 C C . PHE A 1 80 ? 7.196 0.432 -2.684 1.00 97.81 80 PHE A C 1
ATOM 613 O O . PHE A 1 80 ? 7.340 -0.576 -3.365 1.00 97.81 80 PHE A O 1
ATOM 620 N N . LEU A 1 81 ? 8.102 1.410 -2.699 1.00 97.56 81 LEU A N 1
ATOM 621 C CA . LEU A 1 81 ? 9.325 1.391 -3.501 1.00 97.56 81 LEU A CA 1
ATOM 622 C C . LEU A 1 81 ? 10.491 1.977 -2.702 1.00 97.56 81 LEU A C 1
ATOM 624 O O . LEU A 1 81 ? 10.351 3.019 -2.064 1.00 97.56 81 LEU A O 1
ATOM 628 N N . SER A 1 82 ? 11.674 1.376 -2.806 1.00 96.88 82 SER A N 1
ATOM 629 C CA . SER A 1 82 ? 12.908 2.074 -2.434 1.00 96.88 82 SER A CA 1
ATOM 630 C C . SER A 1 82 ? 13.127 3.287 -3.342 1.00 96.88 82 SER A C 1
ATOM 632 O O . SER A 1 82 ? 12.749 3.285 -4.512 1.00 96.88 82 SER A O 1
ATOM 634 N N . SER A 1 83 ? 13.794 4.322 -2.839 1.00 90.94 83 SER A N 1
ATOM 635 C CA . SER A 1 83 ? 14.163 5.504 -3.624 1.00 90.94 83 SER A CA 1
ATOM 636 C C . SER A 1 83 ? 15.656 5.814 -3.502 1.00 90.94 83 SER A C 1
ATOM 638 O O . SER A 1 83 ? 16.408 5.109 -2.831 1.00 90.94 83 SER A O 1
ATOM 640 N N . LYS A 1 84 ? 16.112 6.900 -4.138 1.00 88.62 84 LYS A N 1
ATOM 641 C CA . LYS A 1 84 ? 17.511 7.347 -4.045 1.00 88.62 84 LYS A CA 1
ATOM 642 C C . LYS A 1 84 ? 17.958 7.615 -2.599 1.00 88.62 84 LYS A C 1
ATOM 644 O O . LYS A 1 84 ? 19.134 7.432 -2.293 1.00 88.62 84 LYS A O 1
ATOM 649 N N . LEU A 1 85 ? 17.046 8.077 -1.741 1.00 90.12 85 LEU A N 1
ATOM 650 C CA . LEU A 1 85 ? 17.356 8.562 -0.389 1.00 90.12 85 LEU A CA 1
ATOM 651 C C . LEU A 1 85 ? 16.688 7.755 0.729 1.00 90.12 85 LEU A C 1
ATOM 653 O O . LEU A 1 85 ? 16.979 8.002 1.894 1.00 90.12 85 LEU A O 1
ATOM 657 N N . GLU A 1 86 ? 15.801 6.819 0.398 1.00 93.56 86 GLU A N 1
ATOM 658 C CA . GLU A 1 86 ? 14.984 6.110 1.381 1.00 93.56 86 GLU A CA 1
ATOM 659 C C . GLU A 1 86 ? 14.939 4.619 1.051 1.00 93.56 86 GLU A C 1
ATOM 661 O O . GLU A 1 86 ? 14.687 4.227 -0.091 1.00 93.56 86 GLU A O 1
ATOM 666 N N . ASP A 1 87 ? 15.195 3.797 2.064 1.00 96.81 87 ASP A N 1
ATOM 667 C CA . ASP A 1 87 ? 15.032 2.351 1.986 1.00 96.81 87 ASP A CA 1
ATOM 668 C C . ASP A 1 87 ? 13.555 1.998 2.159 1.00 96.81 87 ASP A C 1
ATOM 670 O O . ASP A 1 87 ? 12.870 2.576 3.008 1.00 96.81 87 ASP A O 1
ATOM 674 N N . LEU A 1 88 ? 13.071 1.018 1.398 1.00 97.06 88 LEU A N 1
ATOM 675 C CA . LEU A 1 88 ? 11.688 0.559 1.471 1.00 97.06 88 LEU A CA 1
ATOM 676 C C . LEU A 1 88 ? 11.282 0.196 2.903 1.00 97.06 88 LEU A C 1
ATOM 678 O O . LEU A 1 88 ? 10.247 0.655 3.374 1.00 97.06 88 LEU A O 1
ATOM 682 N N . ASN A 1 89 ? 12.125 -0.529 3.646 1.00 96.50 89 ASN A N 1
ATOM 683 C CA . ASN A 1 89 ? 11.824 -0.919 5.031 1.00 96.50 89 ASN A CA 1
ATOM 684 C C . ASN A 1 89 ? 11.656 0.272 6.000 1.00 96.50 89 ASN A C 1
ATOM 686 O O . ASN A 1 89 ? 11.152 0.092 7.114 1.00 96.50 89 ASN A O 1
ATOM 690 N N . SER A 1 90 ? 12.052 1.480 5.588 1.00 96.50 90 SER A N 1
ATOM 691 C CA . SER A 1 90 ? 12.046 2.682 6.415 1.00 96.50 90 SER A CA 1
ATOM 692 C C . SER A 1 90 ? 10.827 3.589 6.213 1.00 96.50 90 SER A C 1
ATOM 694 O O . SER A 1 90 ? 10.587 4.433 7.076 1.00 96.50 90 SER A O 1
ATOM 696 N N . ILE A 1 91 ? 10.019 3.354 5.166 1.00 96.25 91 ILE A N 1
ATOM 697 C CA . ILE A 1 91 ? 8.852 4.183 4.792 1.00 96.25 91 ILE A CA 1
ATOM 698 C C . ILE A 1 91 ? 7.823 4.276 5.927 1.00 96.25 91 ILE A C 1
ATOM 700 O O . ILE A 1 91 ? 7.253 5.339 6.179 1.00 96.25 91 ILE A O 1
ATOM 704 N N . VAL A 1 92 ? 7.580 3.164 6.626 1.00 96.44 92 VAL A N 1
ATOM 705 C CA . VAL A 1 92 ? 6.680 3.123 7.785 1.00 96.44 92 VAL A CA 1
ATOM 706 C C . VAL A 1 92 ? 7.416 3.612 9.030 1.00 96.44 92 VAL A C 1
ATOM 708 O O . VAL A 1 92 ? 8.528 3.165 9.322 1.00 96.44 92 VAL A O 1
ATOM 711 N N . TYR A 1 93 ? 6.785 4.489 9.814 1.00 95.19 93 TYR A N 1
ATOM 712 C CA . TYR A 1 93 ? 7.322 4.945 11.101 1.00 95.19 93 TYR A CA 1
ATOM 713 C C . TYR A 1 93 ? 7.630 3.772 12.037 1.00 95.19 93 TYR A C 1
ATOM 715 O O . TYR A 1 93 ? 6.816 2.862 12.185 1.00 95.19 93 TYR A O 1
ATOM 723 N N . SER A 1 94 ? 8.782 3.820 12.713 1.00 95.81 94 SER A N 1
ATOM 724 C CA . SER A 1 94 ? 9.286 2.728 13.563 1.00 95.81 94 SER A CA 1
ATOM 725 C C . SER A 1 94 ? 8.272 2.228 14.596 1.00 95.81 94 SER A C 1
ATOM 727 O O . SER A 1 94 ? 8.127 1.021 14.766 1.00 95.81 94 SER A O 1
ATOM 729 N N . SER A 1 95 ? 7.507 3.130 15.215 1.00 95.25 95 SER A N 1
ATOM 730 C CA . SER A 1 95 ? 6.486 2.806 16.222 1.00 95.25 95 SER A CA 1
ATOM 731 C C . SER A 1 95 ? 5.331 1.940 15.708 1.00 95.25 95 SER A C 1
ATOM 733 O O . SER A 1 95 ? 4.643 1.311 16.509 1.00 95.25 95 SER A O 1
ATOM 735 N N . ASN A 1 96 ? 5.119 1.883 14.391 1.00 95.12 96 ASN A N 1
ATOM 736 C CA . ASN A 1 96 ? 4.060 1.089 13.775 1.00 95.12 96 ASN A CA 1
ATOM 737 C C . ASN A 1 96 ? 4.577 -0.230 13.171 1.00 95.12 96 ASN A C 1
ATOM 739 O O . ASN A 1 96 ? 3.781 -0.993 12.638 1.00 95.12 96 ASN A O 1
ATOM 743 N N . ARG A 1 97 ? 5.884 -0.530 13.224 1.00 96.38 97 ARG A N 1
ATOM 744 C CA . ARG A 1 97 ? 6.447 -1.659 12.459 1.00 96.38 97 ARG A CA 1
ATOM 745 C C . ARG A 1 97 ? 6.215 -3.042 13.066 1.00 96.38 97 ARG A C 1
ATOM 747 O O . ARG A 1 97 ? 6.204 -4.019 12.325 1.00 96.38 97 ARG A O 1
ATOM 754 N N . GLU A 1 98 ? 6.054 -3.130 14.384 1.00 95.50 98 GLU A N 1
ATOM 755 C CA . GLU A 1 98 ? 5.952 -4.413 15.104 1.00 95.50 98 GLU A CA 1
ATOM 756 C C . GLU A 1 98 ? 4.517 -4.785 15.488 1.00 95.50 98 GLU A C 1
ATOM 758 O O . GLU A 1 98 ? 4.177 -5.964 15.522 1.00 95.50 98 GLU A O 1
ATOM 763 N N . ASN A 1 99 ? 3.674 -3.783 15.752 1.00 93.44 99 ASN A N 1
ATOM 764 C CA . ASN A 1 99 ? 2.379 -3.971 16.415 1.00 93.44 99 ASN A CA 1
ATOM 765 C C . ASN A 1 99 ? 1.174 -3.580 15.546 1.00 93.44 99 ASN A C 1
ATOM 767 O O . ASN A 1 99 ? 0.059 -3.505 16.056 1.00 93.44 99 ASN A O 1
ATOM 771 N N . VAL A 1 100 ? 1.388 -3.275 14.263 1.00 96.62 100 VAL A N 1
ATOM 772 C CA . VAL A 1 100 ? 0.316 -2.883 13.341 1.00 96.62 100 VAL A CA 1
ATOM 773 C C . VAL A 1 100 ? 0.272 -3.873 12.179 1.00 96.62 100 VAL A C 1
ATOM 775 O O . VAL A 1 100 ? 1.283 -3.999 11.483 1.00 96.62 100 VAL A O 1
ATOM 778 N N . PRO A 1 101 ? -0.859 -4.567 11.960 1.00 97.12 101 PRO A N 1
ATOM 779 C CA . PRO A 1 101 ? -0.982 -5.523 10.872 1.00 97.12 101 PRO A CA 1
ATOM 780 C C . PRO A 1 101 ? -1.051 -4.823 9.518 1.00 97.12 101 PRO A C 1
ATOM 782 O O . PRO A 1 101 ? -1.530 -3.689 9.399 1.00 97.12 101 PRO A O 1
ATOM 785 N N . ILE A 1 102 ? -0.580 -5.535 8.496 1.00 97.81 102 ILE A N 1
ATOM 786 C CA . ILE A 1 102 ? -0.658 -5.101 7.105 1.00 97.81 102 ILE A CA 1
ATOM 787 C C . ILE A 1 102 ? -1.875 -5.770 6.482 1.00 97.81 102 ILE A C 1
ATOM 789 O O . ILE A 1 102 ? -1.951 -6.999 6.463 1.00 97.81 102 ILE A O 1
ATOM 793 N N . VAL A 1 103 ? -2.818 -4.977 5.988 1.00 97.88 103 VAL A N 1
ATOM 794 C CA . VAL A 1 103 ? -4.100 -5.451 5.452 1.00 97.88 103 VAL A CA 1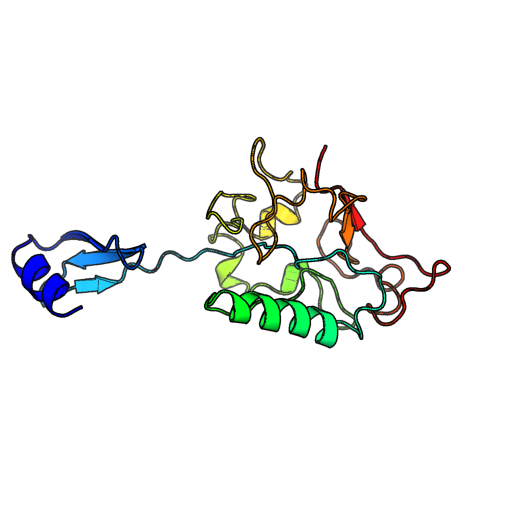
ATOM 795 C C . VAL A 1 103 ? -4.291 -5.018 4.001 1.00 97.88 103 VAL A C 1
ATOM 797 O O . VAL A 1 103 ? -3.667 -4.057 3.552 1.00 97.88 103 VAL A O 1
ATOM 800 N N . ASN A 1 104 ? -5.145 -5.714 3.259 1.00 98.00 104 ASN A N 1
ATOM 801 C CA . ASN A 1 104 ? -5.571 -5.285 1.925 1.00 98.00 104 ASN A CA 1
ATOM 802 C C . ASN A 1 104 ? -6.731 -4.267 1.997 1.00 98.00 104 ASN A C 1
ATOM 804 O O . ASN A 1 104 ? -7.133 -3.844 3.079 1.00 98.00 104 ASN A O 1
ATOM 808 N N . LEU A 1 105 ? -7.298 -3.878 0.846 1.00 97.50 105 LEU A N 1
ATOM 809 C CA . LEU A 1 105 ? -8.435 -2.941 0.770 1.00 97.50 105 LEU A CA 1
ATOM 810 C C . LEU A 1 105 ? -9.681 -3.406 1.551 1.00 97.50 105 LEU A C 1
ATOM 812 O O . LEU A 1 105 ? -10.489 -2.576 1.952 1.00 97.50 105 LEU A O 1
ATOM 816 N N . LYS A 1 106 ? -9.853 -4.718 1.743 1.00 96.31 106 LYS A N 1
ATOM 817 C CA . LYS A 1 106 ? -11.004 -5.336 2.418 1.00 96.31 106 LYS A CA 1
ATOM 818 C C . LYS A 1 106 ? -10.731 -5.651 3.894 1.00 96.31 106 LYS A C 1
ATOM 820 O O . LYS A 1 106 ? -11.465 -6.433 4.489 1.00 96.31 106 LYS A O 1
ATOM 825 N N . ASP A 1 107 ? -9.672 -5.077 4.464 1.00 95.81 107 ASP A N 1
ATOM 826 C CA . ASP A 1 107 ? -9.210 -5.308 5.837 1.00 95.81 107 ASP A CA 1
ATOM 827 C C . ASP A 1 107 ? -8.786 -6.762 6.139 1.00 95.81 107 ASP A C 1
ATOM 829 O O . ASP A 1 107 ? -8.647 -7.160 7.299 1.00 95.81 107 ASP A O 1
ATOM 833 N N . GLU A 1 108 ? -8.507 -7.566 5.109 1.00 97.25 108 GLU A N 1
ATOM 834 C CA . GLU A 1 108 ? -7.959 -8.913 5.280 1.00 97.25 108 GLU A CA 1
ATOM 835 C C . GLU A 1 108 ? -6.447 -8.821 5.516 1.00 97.25 108 GLU A C 1
ATOM 837 O O . GLU A 1 108 ? -5.726 -8.127 4.794 1.00 97.25 108 GLU A O 1
ATOM 842 N N . VAL A 1 109 ? -5.945 -9.521 6.535 1.00 97.06 109 VAL A N 1
ATOM 843 C CA . VAL A 1 109 ? -4.527 -9.465 6.919 1.00 97.06 109 VAL A CA 1
ATOM 844 C C . VAL A 1 109 ? -3.656 -10.155 5.869 1.00 97.06 109 VAL A C 1
ATOM 846 O O . VAL A 1 109 ? -3.791 -11.353 5.639 1.00 97.06 109 VAL A O 1
ATOM 849 N N . LEU A 1 110 ? -2.712 -9.406 5.300 1.00 96.81 110 LEU A N 1
ATOM 850 C CA . LEU A 1 110 ? -1.682 -9.890 4.379 1.00 96.81 110 LEU A CA 1
ATOM 851 C C . LEU A 1 110 ? -0.424 -10.343 5.128 1.00 96.81 110 LEU A C 1
ATOM 853 O O . LEU A 1 110 ? 0.127 -11.402 4.831 1.00 96.81 110 LEU A O 1
ATOM 857 N N . PHE A 1 111 ? 0.006 -9.549 6.115 1.00 96.31 111 PHE A N 1
ATOM 858 C CA . PHE A 1 111 ? 1.170 -9.815 6.964 1.00 96.31 111 PHE A CA 1
ATOM 859 C C . PHE A 1 111 ? 0.881 -9.388 8.403 1.00 96.31 111 PHE A C 1
ATOM 861 O O . PHE A 1 111 ? 0.209 -8.383 8.638 1.00 96.31 111 PHE A O 1
ATOM 868 N N . ASP A 1 112 ? 1.444 -10.113 9.373 1.00 95.81 112 ASP A N 1
ATOM 869 C CA . ASP A 1 112 ? 1.220 -9.826 10.798 1.00 95.81 112 ASP A CA 1
ATOM 870 C C . ASP A 1 112 ? 1.690 -8.424 11.202 1.00 95.81 112 ASP A C 1
ATOM 872 O O . ASP A 1 112 ? 1.089 -7.810 12.079 1.00 95.81 112 ASP A O 1
ATOM 876 N N . ASN A 1 113 ? 2.768 -7.931 10.580 1.00 96.62 113 ASN A N 1
ATOM 877 C CA . ASN A 1 113 ? 3.275 -6.570 10.734 1.00 96.62 113 ASN A CA 1
ATOM 878 C C . ASN A 1 113 ? 4.285 -6.211 9.627 1.00 96.62 113 ASN A C 1
ATOM 880 O O . ASN A 1 113 ? 4.641 -7.044 8.792 1.00 96.62 113 ASN A O 1
ATOM 884 N N . TRP A 1 114 ? 4.765 -4.965 9.631 1.00 97.31 114 TRP A N 1
ATOM 885 C CA . TRP A 1 114 ? 5.690 -4.440 8.620 1.00 97.31 114 TRP A CA 1
ATOM 886 C C . TRP A 1 114 ? 7.025 -5.185 8.563 1.00 97.31 114 TRP A C 1
ATOM 888 O O . TRP A 1 114 ? 7.531 -5.467 7.480 1.00 97.31 114 TRP A O 1
ATOM 898 N N . ASN A 1 115 ? 7.601 -5.524 9.721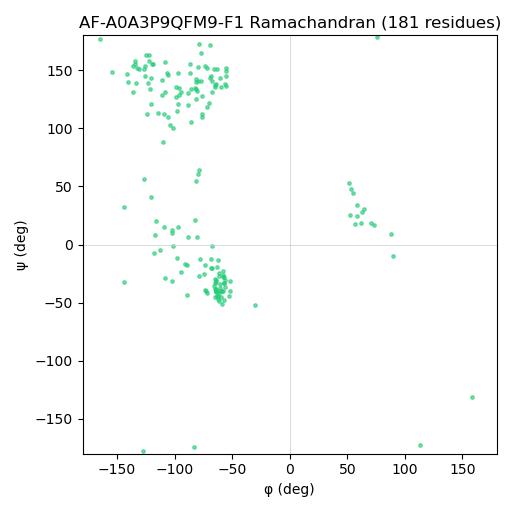 1.00 96.19 115 ASN A N 1
ATOM 899 C CA . ASN A 1 115 ? 8.898 -6.200 9.772 1.00 96.19 115 ASN A CA 1
ATOM 900 C C . ASN A 1 115 ? 8.845 -7.592 9.129 1.00 96.19 115 ASN A C 1
ATOM 902 O O . ASN A 1 115 ? 9.845 -8.027 8.559 1.00 96.19 115 ASN A O 1
ATOM 906 N N . ARG A 1 116 ? 7.686 -8.270 9.179 1.00 95.69 116 ARG A N 1
ATOM 907 C CA . ARG A 1 116 ? 7.511 -9.594 8.566 1.00 95.69 116 ARG A CA 1
ATOM 908 C C . ARG A 1 116 ? 7.740 -9.582 7.058 1.00 95.69 116 ARG A C 1
ATOM 910 O O . ARG A 1 116 ? 8.412 -10.481 6.563 1.00 95.69 116 ARG A O 1
ATOM 917 N N . ILE A 1 117 ? 7.318 -8.525 6.360 1.00 94.50 117 ILE A N 1
ATOM 918 C CA . ILE A 1 117 ? 7.531 -8.373 4.909 1.00 94.50 117 ILE A CA 1
ATOM 919 C C . ILE A 1 117 ? 9.010 -8.575 4.519 1.00 94.50 117 ILE A C 1
ATOM 921 O O . ILE A 1 117 ? 9.299 -9.097 3.448 1.00 94.50 117 ILE A O 1
ATOM 925 N N . PHE A 1 118 ? 9.950 -8.214 5.401 1.00 94.19 118 PHE A N 1
ATOM 926 C CA . PHE A 1 118 ? 11.396 -8.253 5.147 1.00 94.19 118 PHE A CA 1
ATOM 927 C C . PHE A 1 118 ? 12.136 -9.361 5.919 1.00 94.19 118 PHE A C 1
ATOM 929 O O . PHE A 1 118 ? 13.360 -9.300 6.053 1.00 94.19 118 PHE A O 1
ATOM 936 N N . SER A 1 119 ? 11.415 -10.343 6.477 1.00 88.12 119 SER A N 1
ATOM 937 C CA . SER A 1 119 ? 11.973 -11.420 7.313 1.00 88.12 119 SER A CA 1
ATOM 938 C C . SER A 1 119 ? 11.702 -12.821 6.741 1.00 88.12 119 SER A C 1
ATOM 940 O O . SER A 1 119 ? 11.308 -13.719 7.486 1.00 88.12 119 SER A O 1
ATOM 942 N N . ASP A 1 120 ? 11.828 -12.980 5.421 1.00 76.88 120 ASP A N 1
ATOM 943 C CA . ASP A 1 120 ? 11.545 -14.215 4.664 1.00 76.88 120 ASP A CA 1
ATOM 944 C C . ASP A 1 120 ? 10.114 -14.772 4.840 1.00 76.88 120 ASP A C 1
ATOM 946 O O . ASP A 1 120 ? 9.839 -15.934 4.531 1.00 76.88 120 ASP A O 1
ATOM 950 N N . SER A 1 121 ? 9.172 -13.955 5.330 1.00 80.81 121 SER A N 1
ATOM 951 C CA . SER A 1 121 ? 7.777 -14.373 5.464 1.00 80.81 121 SER A CA 1
ATOM 952 C C . SER A 1 121 ? 7.046 -14.243 4.135 1.00 80.81 121 SER A C 1
ATOM 954 O O . SER A 1 121 ? 7.231 -13.264 3.411 1.00 80.81 121 SER A O 1
ATOM 956 N N . ARG A 1 122 ? 6.155 -15.189 3.853 1.00 86.94 122 ARG A N 1
ATOM 957 C CA . ARG A 1 122 ? 5.235 -15.104 2.720 1.00 86.94 122 ARG A CA 1
ATOM 958 C C . ARG A 1 122 ? 3.979 -14.337 3.119 1.00 86.94 122 ARG A C 1
ATOM 960 O O . ARG A 1 122 ? 3.618 -14.301 4.296 1.00 86.94 122 ARG A O 1
ATOM 967 N N . MET A 1 123 ? 3.325 -13.746 2.123 1.00 92.31 123 MET A N 1
ATOM 968 C CA . MET A 1 123 ? 1.952 -13.271 2.276 1.00 92.31 123 MET A CA 1
ATOM 969 C C . MET A 1 123 ? 1.077 -14.440 2.745 1.00 92.31 123 MET A C 1
ATOM 971 O O . MET A 1 123 ? 1.340 -15.584 2.366 1.00 92.31 123 MET A O 1
ATOM 975 N N . ARG A 1 124 ? 0.077 -14.167 3.591 1.00 93.94 124 ARG A N 1
ATOM 976 C CA . ARG A 1 124 ? -0.856 -15.204 4.050 1.00 93.94 124 ARG A CA 1
ATOM 977 C C . ARG A 1 124 ? -1.523 -15.920 2.869 1.00 93.94 124 ARG A C 1
ATOM 979 O O . ARG A 1 124 ? -1.711 -15.346 1.799 1.00 93.94 124 ARG A O 1
ATOM 986 N N . ASP A 1 125 ? -1.904 -17.172 3.090 1.00 92.19 125 ASP A N 1
ATOM 987 C CA . ASP A 1 125 ? -2.635 -17.957 2.098 1.00 92.19 125 ASP A CA 1
ATOM 988 C C . ASP A 1 125 ? -4.093 -17.486 1.984 1.00 92.19 125 ASP A C 1
ATOM 990 O O . ASP A 1 125 ? -4.677 -16.990 2.950 1.00 92.19 125 ASP A O 1
ATOM 994 N N . ASN A 1 126 ? -4.702 -17.704 0.813 1.00 91.94 126 ASN A N 1
ATOM 995 C CA . ASN A 1 126 ? -6.113 -17.404 0.524 1.00 91.94 126 ASN A CA 1
ATOM 996 C C . ASN A 1 126 ? -6.523 -15.931 0.713 1.00 91.94 126 ASN A C 1
ATOM 998 O O . ASN A 1 126 ? -7.699 -15.644 0.928 1.00 91.94 126 ASN A O 1
ATOM 1002 N N . VAL A 1 127 ? -5.574 -15.002 0.615 1.00 95.31 127 VAL A N 1
ATOM 1003 C CA . VAL A 1 127 ? -5.836 -13.558 0.557 1.00 95.31 127 VAL A CA 1
ATOM 1004 C C . VAL A 1 127 ? -5.291 -12.983 -0.745 1.00 95.31 127 VAL A C 1
ATOM 1006 O O . VAL A 1 127 ? -4.366 -13.538 -1.338 1.00 95.31 127 VAL A O 1
ATOM 1009 N N . SER A 1 128 ? -5.865 -11.866 -1.189 1.00 96.19 128 SER A N 1
ATOM 1010 C CA . SER A 1 128 ? -5.410 -11.161 -2.390 1.00 96.19 128 SER A CA 1
ATOM 1011 C C . SER A 1 128 ? -5.079 -9.697 -2.110 1.00 96.19 128 SER A C 1
ATOM 1013 O O . SER A 1 128 ? -5.483 -9.122 -1.096 1.00 96.19 128 SER A O 1
ATOM 1015 N N . ILE A 1 129 ? -4.344 -9.085 -3.033 1.00 97.19 129 ILE A N 1
ATOM 1016 C CA . ILE A 1 129 ? -4.119 -7.644 -3.077 1.00 97.19 129 ILE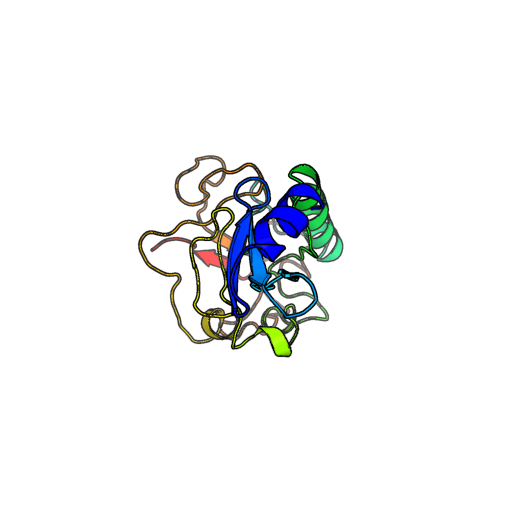 A CA 1
ATOM 1017 C C . ILE A 1 129 ? -5.156 -7.042 -4.016 1.00 97.19 129 ILE A C 1
ATOM 1019 O O . ILE A 1 129 ? -5.326 -7.495 -5.147 1.00 97.19 129 ILE A O 1
ATOM 1023 N N . TYR A 1 130 ? -5.815 -5.986 -3.552 1.00 98.44 130 TYR A N 1
ATOM 1024 C CA . TYR A 1 130 ? -6.786 -5.245 -4.345 1.00 98.44 130 TYR A CA 1
ATOM 1025 C C . TYR A 1 130 ? -6.213 -3.896 -4.775 1.00 98.44 130 TYR A C 1
ATOM 1027 O O . TYR A 1 130 ? -5.411 -3.297 -4.050 1.00 98.44 130 TYR A O 1
ATOM 1035 N N . SER A 1 131 ? -6.618 -3.416 -5.946 1.00 98.69 131 SER A N 1
ATOM 1036 C CA . SER A 1 131 ? -6.388 -2.034 -6.373 1.00 98.69 131 SER A CA 1
ATOM 1037 C C . SER A 1 131 ? -7.361 -1.067 -5.698 1.00 98.69 131 SER A C 1
ATOM 1039 O O . SER A 1 131 ? -8.381 -1.498 -5.165 1.00 98.69 131 SER A O 1
ATOM 1041 N N . PHE A 1 132 ? -7.093 0.243 -5.731 1.00 98.62 132 PHE A N 1
ATOM 1042 C CA . PHE A 1 132 ? -8.013 1.246 -5.169 1.00 98.62 132 PHE A CA 1
ATOM 1043 C C . PHE A 1 132 ? -9.424 1.184 -5.783 1.00 98.62 132 PHE A C 1
ATOM 1045 O O . PHE A 1 132 ? -10.401 1.407 -5.080 1.00 98.62 132 PHE A O 1
ATOM 1052 N N . ASP A 1 133 ? -9.564 0.837 -7.064 1.00 98.06 133 ASP A N 1
ATOM 1053 C CA . ASP A 1 133 ? -10.866 0.626 -7.718 1.00 98.06 133 ASP A CA 1
ATOM 1054 C C . ASP A 1 133 ? -11.500 -0.754 -7.439 1.00 98.06 133 ASP A C 1
ATOM 1056 O O . ASP A 1 133 ? -12.552 -1.073 -7.991 1.00 98.06 133 ASP A O 1
ATOM 1060 N N . GLY A 1 134 ? -10.905 -1.552 -6.547 1.00 98.31 134 GLY A N 1
ATOM 1061 C CA . GLY A 1 134 ? -11.497 -2.769 -5.992 1.00 98.31 134 GLY A CA 1
ATOM 1062 C C . GLY A 1 134 ? -11.257 -4.048 -6.793 1.00 98.31 134 GLY A C 1
ATOM 1063 O O . GLY A 1 134 ? -11.853 -5.077 -6.465 1.00 98.31 134 GLY A O 1
ATOM 1064 N N . LYS A 1 135 ? -10.396 -4.024 -7.815 1.00 98.50 135 LYS A N 1
ATOM 1065 C CA . LYS A 1 135 ? -10.055 -5.218 -8.599 1.00 98.50 135 LYS A CA 1
ATOM 1066 C C . LYS A 1 135 ? -9.081 -6.108 -7.844 1.00 98.50 135 LYS A C 1
ATOM 1068 O O . LYS A 1 135 ? -8.157 -5.619 -7.201 1.00 98.50 135 LYS A O 1
ATOM 1073 N N . ASP A 1 136 ? -9.277 -7.417 -7.948 1.00 97.94 136 ASP A N 1
ATOM 1074 C CA . ASP A 1 136 ? -8.342 -8.413 -7.428 1.00 97.94 136 ASP A CA 1
ATOM 1075 C C . ASP A 1 136 ? -7.128 -8.508 -8.365 1.00 97.94 136 ASP A C 1
ATOM 1077 O O . ASP A 1 136 ? -7.242 -9.008 -9.480 1.00 97.94 136 ASP A O 1
ATOM 1081 N N . VAL A 1 137 ? -5.957 -8.039 -7.930 1.00 97.50 137 VAL A N 1
ATOM 1082 C CA . VAL A 1 137 ? -4.755 -7.959 -8.779 1.00 97.50 137 VAL A CA 1
ATOM 1083 C C . VAL A 1 137 ? -4.275 -9.340 -9.229 1.00 97.50 137 VAL A C 1
ATOM 1085 O O . VAL A 1 137 ? -3.751 -9.477 -10.338 1.00 97.50 137 VAL A O 1
ATOM 1088 N N . LEU A 1 138 ? -4.462 -10.377 -8.407 1.00 95.12 138 LEU A N 1
ATOM 1089 C CA . LEU A 1 138 ? -4.030 -11.738 -8.728 1.00 95.12 138 LEU A CA 1
ATOM 1090 C C . LEU A 1 138 ? -4.928 -12.403 -9.774 1.00 95.12 138 LEU A C 1
ATOM 1092 O O . LEU A 1 138 ? -4.449 -13.264 -10.506 1.00 95.12 138 LEU A O 1
ATOM 1096 N N . GLN A 1 139 ? -6.186 -11.976 -9.885 1.00 96.06 139 GLN A N 1
ATOM 1097 C CA . GLN A 1 139 ? -7.180 -12.593 -10.770 1.00 96.06 139 GLN A CA 1
ATOM 1098 C C . GLN A 1 139 ? -7.535 -11.736 -11.994 1.00 96.06 139 GLN A C 1
ATOM 1100 O O . GLN A 1 139 ? -7.891 -12.280 -13.031 1.00 96.06 139 GLN A O 1
ATOM 1105 N N . ASP A 1 140 ? -7.437 -10.409 -11.904 1.00 97.81 140 ASP A N 1
ATOM 1106 C CA . ASP A 1 140 ? -7.899 -9.487 -12.947 1.00 97.81 140 ASP A CA 1
ATOM 1107 C C . ASP A 1 140 ? -6.873 -9.327 -14.085 1.00 97.81 140 ASP A C 1
ATOM 1109 O O . ASP A 1 140 ? -5.675 -9.120 -13.852 1.00 97.81 140 ASP A O 1
ATOM 1113 N N . ASP A 1 141 ? -7.350 -9.372 -15.330 1.00 97.12 141 ASP A N 1
ATOM 1114 C CA . ASP A 1 141 ? -6.531 -9.282 -16.547 1.00 97.12 141 ASP A CA 1
ATOM 1115 C C . ASP A 1 141 ? -5.886 -7.902 -16.765 1.00 97.12 141 ASP A C 1
ATOM 1117 O O . ASP A 1 141 ? -4.971 -7.761 -17.579 1.00 97.12 141 ASP A O 1
ATOM 1121 N N . THR A 1 142 ? -6.304 -6.873 -16.016 1.00 97.94 142 THR A N 1
ATOM 1122 C CA . THR A 1 142 ? -5.652 -5.551 -16.009 1.00 97.94 142 THR A CA 1
ATOM 1123 C C . THR A 1 142 ? -4.157 -5.666 -15.655 1.00 97.94 142 THR A C 1
ATOM 1125 O O . THR A 1 142 ? -3.350 -4.875 -16.150 1.00 97.94 142 THR A O 1
ATOM 1128 N N . TRP A 1 143 ? -3.770 -6.661 -14.841 1.00 97.12 143 TRP A N 1
ATOM 1129 C CA . TRP A 1 143 ? -2.373 -6.998 -14.534 1.00 97.12 143 TRP A CA 1
ATOM 1130 C C . TRP A 1 143 ? -1.995 -8.333 -15.175 1.00 97.12 143 TRP A C 1
ATOM 1132 O O . TRP A 1 143 ? -2.122 -9.365 -14.522 1.00 97.12 143 TRP A O 1
ATOM 1142 N N . PRO A 1 144 ? -1.511 -8.354 -16.426 1.00 94.25 144 PRO A N 1
ATOM 1143 C CA . PRO A 1 144 ? -1.100 -9.605 -17.063 1.00 94.25 144 PRO A CA 1
ATOM 1144 C C . PRO A 1 144 ? 0.114 -10.233 -16.361 1.00 94.25 144 PRO A C 1
ATOM 1146 O O . PRO A 1 144 ? 0.187 -11.447 -16.210 1.00 94.25 144 PRO A O 1
ATOM 1149 N N . GLU A 1 145 ? 1.033 -9.397 -15.873 1.00 93.81 145 GLU A N 1
ATOM 1150 C CA . GLU A 1 145 ? 2.197 -9.811 -15.089 1.00 93.81 145 GLU A CA 1
ATOM 1151 C C . GLU A 1 145 ? 1.895 -9.632 -13.598 1.00 93.81 145 GLU A C 1
ATOM 1153 O O . GLU A 1 145 ? 1.733 -8.502 -13.123 1.00 93.81 145 GLU A O 1
ATOM 1158 N N . LYS A 1 146 ? 1.837 -10.731 -12.839 1.00 93.56 146 LYS A N 1
ATOM 1159 C CA . LYS A 1 146 ? 1.541 -10.720 -11.393 1.00 93.56 146 LYS A CA 1
ATOM 1160 C C . LYS A 1 146 ? 2.790 -10.392 -10.572 1.00 93.56 146 LYS A C 1
ATOM 1162 O O . LYS A 1 146 ? 3.191 -11.145 -9.689 1.00 93.56 146 LYS A O 1
ATOM 1167 N N . MET A 1 147 ? 3.415 -9.265 -10.901 1.00 93.31 147 MET A N 1
ATOM 1168 C CA . MET A 1 147 ? 4.689 -8.806 -10.352 1.00 93.31 147 MET A CA 1
ATOM 1169 C C . MET A 1 147 ? 4.531 -7.443 -9.677 1.00 93.31 147 MET A C 1
ATOM 1171 O O . MET A 1 147 ? 3.829 -6.563 -10.176 1.00 93.31 147 MET A O 1
ATOM 1175 N N . MET A 1 148 ? 5.240 -7.238 -8.570 1.00 94.69 148 MET A N 1
ATOM 1176 C CA . MET A 1 148 ? 5.343 -5.954 -7.879 1.00 94.69 148 MET A CA 1
ATOM 1177 C C . MET A 1 148 ? 6.751 -5.383 -8.006 1.00 94.69 148 MET A C 1
ATOM 1179 O O . MET A 1 148 ? 7.723 -6.057 -7.677 1.00 94.69 148 MET A O 1
ATOM 1183 N N . TRP A 1 149 ? 6.875 -4.128 -8.433 1.00 96.25 149 TRP A N 1
ATOM 1184 C CA . TRP A 1 149 ? 8.132 -3.388 -8.313 1.00 96.25 149 TRP A CA 1
ATOM 1185 C C . TRP A 1 149 ? 8.420 -3.066 -6.843 1.00 96.25 149 TRP A C 1
ATOM 1187 O O . TRP A 1 149 ? 7.499 -2.745 -6.097 1.00 96.25 149 TRP A O 1
ATOM 1197 N N . HIS A 1 150 ? 9.692 -3.112 -6.442 1.00 95.44 150 HIS A N 1
ATOM 1198 C CA . HIS A 1 150 ? 10.132 -2.647 -5.118 1.00 95.44 150 HIS A CA 1
ATOM 1199 C C . HIS A 1 150 ? 11.516 -1.978 -5.135 1.00 95.44 150 HIS A C 1
ATOM 1201 O O . HIS A 1 150 ? 11.738 -1.026 -4.389 1.00 95.44 150 HIS A O 1
ATOM 1207 N N . GLY A 1 151 ? 12.439 -2.402 -6.010 1.00 95.69 151 GLY A N 1
ATOM 1208 C CA . GLY A 1 151 ? 13.783 -1.801 -6.108 1.00 95.69 151 GLY A CA 1
ATOM 1209 C C . GLY A 1 151 ? 14.641 -1.989 -4.851 1.00 95.69 151 GLY A C 1
ATOM 1210 O O . GLY A 1 151 ? 15.435 -1.119 -4.483 1.00 95.69 151 GLY A O 1
ATOM 1211 N N . SER A 1 152 ? 14.429 -3.098 -4.145 1.00 95.12 152 SER A N 1
ATOM 1212 C CA . SER A 1 152 ? 15.035 -3.366 -2.839 1.00 95.12 152 SER A CA 1
ATOM 1213 C C . SER A 1 152 ? 15.584 -4.784 -2.750 1.00 95.12 152 SER A C 1
ATOM 1215 O O . SER A 1 152 ? 15.112 -5.685 -3.437 1.00 95.12 152 SER A O 1
ATOM 1217 N N . THR A 1 153 ? 16.521 -5.004 -1.833 1.00 94.00 153 THR A N 1
ATOM 1218 C CA . THR A 1 153 ? 16.910 -6.346 -1.383 1.00 94.00 153 THR A CA 1
ATOM 1219 C C . THR A 1 153 ? 15.783 -7.005 -0.576 1.00 94.00 153 THR A C 1
ATOM 1221 O O . THR A 1 153 ? 14.825 -6.338 -0.177 1.00 94.00 153 THR A O 1
ATOM 1224 N N . SER A 1 154 ? 15.922 -8.293 -0.241 1.00 91.62 154 SER A N 1
ATOM 1225 C CA . SER A 1 154 ? 14.969 -9.010 0.629 1.00 91.62 154 SER A CA 1
ATOM 1226 C C . SER A 1 154 ? 14.800 -8.377 2.018 1.00 91.62 154 SER A C 1
ATOM 1228 O O . SER A 1 154 ? 13.757 -8.529 2.643 1.00 91.62 154 SER A O 1
ATOM 1230 N N . ARG A 1 155 ? 15.786 -7.598 2.486 1.00 93.88 155 ARG A N 1
ATOM 1231 C CA . ARG A 1 155 ? 15.718 -6.847 3.755 1.00 93.88 155 ARG A CA 1
ATOM 1232 C C . ARG A 1 155 ? 15.111 -5.446 3.608 1.00 93.88 155 ARG A C 1
ATOM 1234 O O . ARG A 1 155 ? 15.158 -4.652 4.550 1.00 93.88 155 ARG A O 1
ATOM 1241 N N . GLY A 1 156 ? 14.602 -5.110 2.423 1.00 95.19 156 GLY A N 1
ATOM 1242 C CA . GLY A 1 156 ? 14.008 -3.810 2.109 1.00 95.19 156 GLY A CA 1
ATOM 1243 C C . GLY A 1 156 ? 15.015 -2.661 2.021 1.00 95.19 156 GLY A C 1
ATOM 1244 O O . GLY A 1 156 ? 14.617 -1.504 2.117 1.00 95.19 156 GLY A O 1
ATOM 1245 N N . GLN A 1 157 ? 16.307 -2.960 1.856 1.00 96.31 157 GLN A N 1
ATOM 1246 C CA . GLN A 1 157 ? 17.346 -1.953 1.606 1.00 96.31 157 GLN A CA 1
ATOM 1247 C C . GLN A 1 157 ? 17.347 -1.596 0.119 1.00 96.31 157 GLN A C 1
ATOM 1249 O O . GLN A 1 157 ? 17.183 -2.493 -0.706 1.00 96.31 157 GLN A O 1
ATOM 1254 N N . ARG A 1 158 ? 17.515 -0.320 -0.242 1.00 94.44 158 ARG A N 1
ATOM 1255 C CA . ARG A 1 158 ? 17.550 0.097 -1.654 1.00 94.44 158 ARG A CA 1
ATOM 1256 C C . ARG A 1 158 ? 18.682 -0.589 -2.418 1.00 94.44 158 ARG A C 1
ATOM 1258 O O . ARG A 1 158 ? 19.814 -0.641 -1.940 1.00 94.44 158 ARG A O 1
ATOM 1265 N N . ASP A 1 159 ? 18.360 -1.061 -3.615 1.00 90.25 159 ASP A N 1
ATOM 1266 C CA . ASP A 1 159 ? 19.339 -1.518 -4.594 1.00 90.25 159 ASP A CA 1
ATOM 1267 C C . ASP A 1 159 ? 19.477 -0.433 -5.667 1.00 90.25 159 ASP A C 1
ATOM 1269 O O . ASP A 1 159 ? 18.588 -0.239 -6.497 1.00 90.25 159 ASP A O 1
ATOM 1273 N N . VAL A 1 160 ? 20.562 0.341 -5.581 1.00 83.50 160 VAL A N 1
ATOM 1274 C CA . VAL A 1 160 ? 20.761 1.543 -6.405 1.00 83.50 160 VAL A CA 1
ATOM 1275 C C . VAL A 1 160 ? 20.959 1.238 -7.886 1.00 83.50 160 VAL A C 1
ATOM 1277 O O . VAL A 1 160 ? 20.715 2.116 -8.711 1.00 83.50 160 VAL A O 1
ATOM 1280 N N . ASP A 1 161 ? 21.346 0.009 -8.218 1.00 83.75 161 ASP A N 1
ATOM 1281 C CA . ASP A 1 161 ? 21.556 -0.413 -9.600 1.00 83.75 161 ASP A CA 1
ATOM 1282 C C . ASP A 1 161 ? 20.276 -1.015 -10.205 1.00 83.75 161 ASP A C 1
ATOM 1284 O O . ASP A 1 161 ? 20.129 -1.068 -11.423 1.00 83.75 161 ASP A O 1
ATOM 1288 N N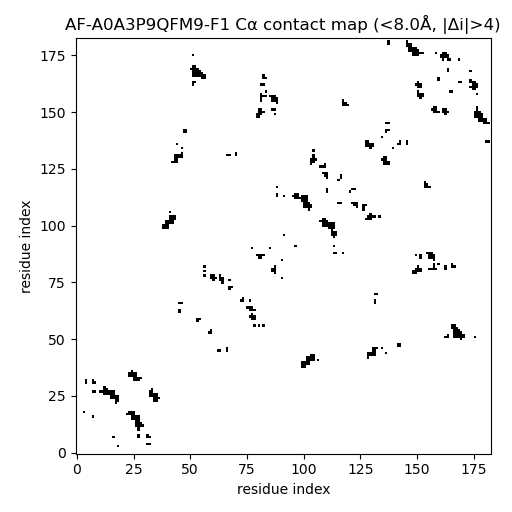 . ASN A 1 162 ? 19.302 -1.399 -9.368 1.00 83.81 162 ASN A N 1
ATOM 1289 C CA . ASN A 1 162 ? 18.095 -2.117 -9.781 1.00 83.81 162 ASN A CA 1
ATOM 1290 C C . ASN A 1 162 ? 16.805 -1.427 -9.313 1.00 83.81 162 ASN A C 1
ATOM 1292 O O . ASN A 1 162 ? 15.940 -2.033 -8.676 1.00 83.81 162 ASN A O 1
ATOM 1296 N N . TYR A 1 163 ? 16.629 -0.159 -9.682 1.00 84.44 163 TYR A N 1
ATOM 1297 C CA . TYR A 1 163 ? 15.393 0.602 -9.430 1.00 84.44 163 TYR A CA 1
ATOM 1298 C C . TYR A 1 163 ? 15.015 1.579 -10.563 1.00 84.44 163 TYR A C 1
ATOM 1300 O O . TYR A 1 163 ? 14.503 2.671 -10.307 1.00 84.44 163 TYR A O 1
ATOM 1308 N N . CYS A 1 164 ? 15.329 1.230 -11.818 1.00 87.44 164 CYS A N 1
ATOM 1309 C CA . CYS A 1 164 ? 14.956 1.998 -13.018 1.00 87.44 164 CYS A CA 1
ATOM 1310 C C . CYS A 1 164 ? 15.368 3.492 -12.978 1.00 87.44 164 CYS A C 1
ATOM 1312 O O . CYS A 1 164 ? 14.547 4.383 -13.224 1.00 87.44 164 CYS A O 1
ATOM 1314 N N . GLU A 1 165 ? 16.626 3.770 -12.604 1.00 89.00 165 GLU A N 1
ATOM 1315 C CA . GLU A 1 165 ? 17.151 5.128 -12.353 1.00 89.00 165 GLU A CA 1
ATOM 1316 C C . GLU A 1 165 ? 16.272 5.943 -11.387 1.00 89.00 165 GLU A C 1
ATOM 1318 O O . GLU A 1 165 ? 15.824 7.060 -11.671 1.00 89.00 165 GLU A O 1
ATOM 1323 N N . ALA A 1 166 ? 15.998 5.357 -10.220 1.00 89.62 166 ALA A N 1
ATOM 1324 C CA . ALA A 1 166 ? 15.087 5.890 -9.215 1.00 89.62 166 ALA A CA 1
ATOM 1325 C C . ALA A 1 166 ? 13.686 6.170 -9.789 1.00 89.62 166 ALA A C 1
ATOM 1327 O O . ALA A 1 166 ? 13.096 7.224 -9.526 1.00 89.62 166 ALA A O 1
ATOM 1328 N N . TRP A 1 167 ? 13.177 5.216 -10.572 1.00 94.50 167 TRP A N 1
ATOM 1329 C CA . TRP A 1 167 ? 11.849 5.202 -11.191 1.00 94.50 167 TRP A CA 1
ATOM 1330 C C . TRP A 1 167 ? 11.588 6.332 -12.191 1.00 94.50 167 TRP A C 1
ATOM 1332 O O . TRP A 1 167 ? 10.457 6.805 -12.358 1.00 94.50 167 TRP A O 1
ATOM 1342 N N . ARG A 1 168 ? 12.642 6.836 -12.834 1.00 92.25 168 ARG A N 1
ATOM 1343 C CA . ARG A 1 168 ? 12.539 7.920 -13.823 1.00 92.25 168 ARG A CA 1
ATOM 1344 C C . ARG A 1 168 ? 12.446 7.400 -15.246 1.00 92.25 168 ARG A C 1
ATOM 1346 O O . ARG A 1 168 ? 11.885 8.092 -16.093 1.00 92.25 168 ARG A O 1
ATOM 1353 N N . VAL A 1 169 ? 12.936 6.189 -15.494 1.00 88.44 169 VAL A N 1
ATOM 1354 C CA . VAL A 1 169 ? 13.074 5.631 -16.839 1.00 88.44 169 VAL A CA 1
ATOM 1355 C C . VAL A 1 169 ? 12.319 4.307 -16.943 1.00 88.44 169 VAL A C 1
ATOM 1357 O O . VAL A 1 169 ? 12.310 3.504 -16.018 1.00 88.44 169 VAL A O 1
ATOM 1360 N N . GLY A 1 170 ? 11.629 4.092 -18.064 1.00 80.69 170 GLY A N 1
ATOM 1361 C CA . GLY A 1 170 ? 10.885 2.858 -18.360 1.00 80.69 170 GLY A CA 1
ATOM 1362 C C . GLY A 1 170 ? 11.429 2.095 -19.569 1.00 80.69 170 GLY A C 1
ATOM 1363 O O . GLY A 1 170 ? 10.677 1.344 -20.189 1.00 80.69 170 GLY A O 1
ATOM 1364 N N . ASP A 1 171 ? 12.681 2.363 -19.944 1.00 82.06 171 ASP A N 1
ATOM 1365 C CA . ASP A 1 171 ? 13.394 1.706 -21.041 1.00 82.06 171 ASP A CA 1
ATOM 1366 C C . ASP A 1 171 ? 13.683 0.236 -20.689 1.00 82.06 171 ASP A C 1
ATOM 1368 O O . ASP A 1 171 ? 13.955 -0.089 -19.536 1.00 82.06 171 ASP A O 1
ATOM 1372 N N . ARG A 1 172 ? 13.634 -0.648 -21.691 1.00 71.00 172 ARG A N 1
ATOM 1373 C CA . ARG A 1 172 ? 13.903 -2.086 -21.550 1.00 71.00 172 ARG A CA 1
ATOM 1374 C C . ARG A 1 172 ? 15.365 -2.397 -21.231 1.00 71.00 172 ARG A C 1
ATOM 1376 O O . ARG A 1 172 ? 15.637 -3.494 -20.760 1.00 71.00 172 ARG A O 1
ATOM 1383 N N . ALA A 1 173 ? 16.291 -1.478 -21.514 1.00 73.19 173 ALA A N 1
ATOM 1384 C CA . ALA A 1 173 ? 17.712 -1.672 -21.222 1.00 73.19 173 ALA A CA 1
ATOM 1385 C C . ALA A 1 173 ? 18.051 -1.568 -19.724 1.00 73.19 173 ALA A C 1
ATOM 1387 O O . ALA A 1 173 ? 19.119 -2.015 -19.312 1.00 73.19 173 ALA A O 1
ATOM 1388 N N . LEU A 1 174 ? 17.161 -0.980 -18.920 1.00 79.38 174 LEU A N 1
ATOM 1389 C CA . LEU A 1 174 ? 17.350 -0.805 -17.484 1.00 79.38 174 LEU A CA 1
ATOM 1390 C C . LEU A 1 174 ? 16.480 -1.785 -16.698 1.00 79.38 174 LEU A C 1
ATOM 1392 O O . LEU A 1 174 ? 15.355 -2.099 -17.087 1.00 79.38 174 LEU A O 1
ATOM 1396 N N . THR A 1 175 ? 17.004 -2.240 -15.565 1.00 83.56 175 THR A N 1
ATOM 1397 C CA . THR A 1 175 ? 16.353 -3.218 -14.694 1.00 83.56 175 THR A CA 1
ATOM 1398 C C . THR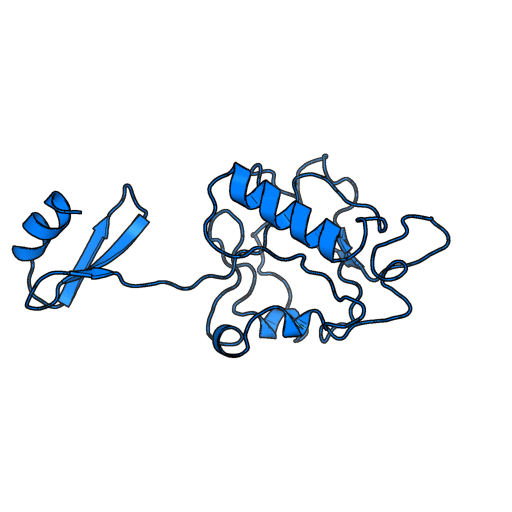 A 1 175 ? 15.856 -2.583 -13.398 1.00 83.56 175 THR A C 1
ATOM 1400 O O . THR A 1 175 ? 16.315 -1.530 -12.941 1.00 83.56 175 THR A O 1
ATOM 1403 N N . GLY A 1 176 ? 14.877 -3.249 -12.795 1.00 87.00 176 GLY A N 1
ATOM 1404 C CA . GLY A 1 176 ? 14.392 -2.964 -11.454 1.00 87.00 176 GLY A CA 1
ATOM 1405 C C . GLY A 1 176 ? 14.200 -4.268 -10.687 1.00 87.00 176 GLY A C 1
ATOM 1406 O O . GLY A 1 176 ? 13.948 -5.308 -11.297 1.00 87.00 176 GLY A O 1
ATOM 1407 N N . MET A 1 177 ? 14.280 -4.229 -9.360 1.00 91.81 177 MET A N 1
ATOM 1408 C CA . MET A 1 177 ? 13.875 -5.377 -8.550 1.00 91.81 177 MET A CA 1
ATOM 1409 C C . MET A 1 177 ? 12.353 -5.450 -8.478 1.00 91.81 177 MET A C 1
ATOM 1411 O O . MET A 1 177 ? 11.689 -4.467 -8.113 1.00 91.81 177 MET A O 1
ATOM 1415 N N . ALA A 1 178 ? 11.829 -6.627 -8.805 1.00 92.62 178 ALA A N 1
ATOM 1416 C CA . ALA A 1 178 ? 10.427 -6.972 -8.682 1.00 92.62 178 ALA A CA 1
ATOM 1417 C C . ALA A 1 178 ? 10.262 -8.354 -8.045 1.00 92.62 178 ALA A C 1
ATOM 1419 O O . ALA A 1 178 ? 11.145 -9.204 -8.151 1.00 92.62 178 ALA A O 1
ATOM 1420 N N . SER A 1 179 ? 9.109 -8.579 -7.422 1.00 91.56 179 SER A N 1
ATOM 1421 C CA . SER A 1 179 ? 8.749 -9.853 -6.798 1.00 91.56 179 SER A CA 1
ATOM 1422 C C . SER A 1 179 ? 7.406 -10.355 -7.336 1.00 91.56 179 SER A C 1
ATOM 1424 O O . SER A 1 179 ? 6.533 -9.533 -7.620 1.00 91.56 179 SER A O 1
ATOM 1426 N N . PRO A 1 180 ? 7.212 -11.672 -7.497 1.00 90.94 180 PRO A N 1
ATOM 1427 C CA . PRO A 1 180 ? 5.904 -12.226 -7.825 1.00 90.94 180 PRO A CA 1
ATOM 1428 C C . PRO A 1 180 ? 4.934 -12.040 -6.650 1.00 90.94 180 PRO A C 1
ATOM 1430 O O . PRO A 1 180 ? 5.318 -12.167 -5.489 1.00 90.94 180 PRO A O 1
ATOM 1433 N N . LEU A 1 181 ? 3.678 -11.714 -6.960 1.00 84.75 181 LEU A N 1
ATOM 1434 C CA . LEU A 1 181 ? 2.599 -11.514 -5.984 1.00 84.75 181 LEU A CA 1
ATOM 1435 C C . LEU A 1 181 ? 1.827 -12.803 -5.663 1.00 84.75 181 LEU A C 1
ATOM 1437 O O . LEU A 1 181 ? 1.124 -12.858 -4.657 1.00 84.75 181 LEU A O 1
ATOM 1441 N N . GLY A 1 182 ? 1.951 -13.822 -6.514 1.00 69.94 182 GLY A N 1
ATOM 1442 C CA . GLY A 1 182 ? 1.372 -15.154 -6.342 1.00 69.94 182 GLY A CA 1
ATOM 1443 C C . GLY A 1 182 ? 2.453 -16.235 -6.366 1.00 69.94 182 GLY A C 1
ATOM 1444 O O . GLY A 1 182 ? 3.586 -15.970 -6.775 1.00 69.94 182 GLY A O 1
ATOM 1445 N N . PHE A 1 183 ? 2.103 -17.429 -5.886 1.00 55.25 183 PHE A N 1
ATOM 1446 C CA . PHE A 1 183 ? 2.968 -18.612 -5.920 1.00 55.25 183 PHE A CA 1
ATOM 1447 C C . PHE A 1 183 ? 3.034 -19.237 -7.312 1.00 55.25 183 PHE A C 1
ATOM 1449 O O . PHE A 1 183 ? 1.975 -19.287 -7.978 1.00 55.25 183 PHE A O 1
#

Nearest PDB structures (foldseek):
  1koe-assembly1_A  TM=9.893E-01  e=2.706E-19  Mus musculus
  1dy0-assembly1_A  TM=9.701E-01  e=1.515E-19  Mus musculus
  1bnl-assembly1_A  TM=9.860E-01  e=8.634E-19  Homo sapiens
  1dy2-assembly1_A  TM=9.608E-01  e=2.583E-18  Mus musculus

Sequence (183 aa):
YDTMAATARRQPEGSLVYVIDQTDLYVRVRDGVRQVQVKLLHLIALNSPQKGGMRGISGADFLCFSQAQAIGMKGTFRAFLSSKLEDLNSIVYSSNRENVPIVNLKDEVLFDNWNRIFSDSRMRDNVSIYSFDGKDVLQDDTWPEKMMWHGSTSRGQRDVDNYCEAWRVGDRALTGMASPLGF

pLDDT: mean 91.91, std 7.26, range [55.25, 98.69]

Solvent-accessible surface area (backbone atoms only — not comparable to full-atom values): 10567 Å² total; per-residue (Å²): 106,70,70,56,51,61,55,46,64,77,4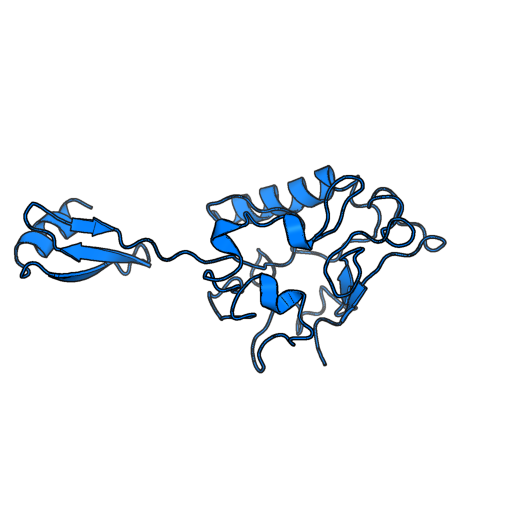8,60,72,71,39,78,47,75,41,76,97,76,74,43,41,26,35,23,41,95,92,45,72,45,76,56,84,81,72,70,41,76,53,63,42,70,82,60,79,77,66,41,43,37,66,18,60,69,37,38,23,47,51,37,38,53,46,38,51,74,72,66,55,83,83,88,53,64,52,76,45,27,41,91,88,43,36,39,66,60,75,59,59,74,90,50,30,76,82,21,36,27,18,18,79,83,70,49,69,39,37,78,15,56,58,43,69,40,62,89,50,73,71,46,83,99,65,73,48,2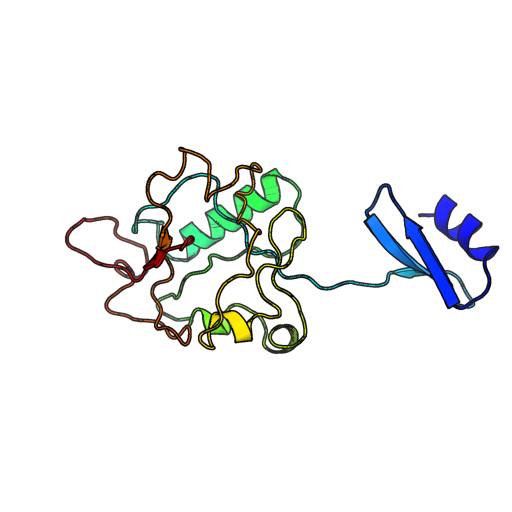0,20,66,86,66,47,47,46,86,77,38,76,79,36,82,66,53,59,42,70,31,12,38,46,75,67,22,43,49,34,88,84,26,25,17,78,45,20,51,42,59,56,88,93,54,49,56,31,64,45,69,75,66,135